Protein AF-A0A938CMM4-F1 (afdb_monomer)

Mean predicted aligned error: 11.05 Å

Foldseek 3Di:
DDDDDPDDPVNVVVVVVVLVVLLVLCCVAQVEDDDPDDDDPVVPPDDPDDDPVDPDDPDDFDRHAQQADPVAGQAAEEWFPQDVVRQVVSVSVQVSCCVVVVGGHHYYYLPVQADPVPLHGDPVCLQGEYAYEEALVRHSHNVNCVVVVNHHAELPPPHDPDWDWHKRTNSRHGRHIYIYIYDNHD

Radius of gyration: 18.28 Å; Cα contacts (8 Å, |Δi|>4): 311; chains: 1; bounding box: 36×42×73 Å

Nearest PDB structures (foldseek):
  4zmh-assembly1_A  TM=7.878E-01  e=2.137E-02  Saccharophagus degradans 2-40
  4p80-assembly1_A  TM=6.502E-01  e=1.383E+00  synthetic construct
  4lwm-assembly1_A  TM=5.690E-01  e=4.389E+00  Alkaliphilus oremlandii OhILAs

Solvent-accessible surface area (backbone atoms only — not comparable to full-atom values): 10667 Å² total; per-residue (Å²): 138,81,78,83,76,78,82,50,77,66,57,56,53,50,53,54,53,49,52,54,52,51,47,52,48,49,48,64,42,24,42,55,85,68,74,91,86,70,82,70,84,71,76,73,71,73,76,76,83,78,58,89,88,56,90,65,77,84,75,85,79,67,74,49,30,64,53,61,52,99,94,40,62,49,25,36,36,32,16,13,74,88,28,70,57,27,45,54,54,45,50,52,52,38,52,50,43,22,73,73,70,74,45,71,48,55,77,44,39,23,68,76,43,23,36,90,89,76,41,38,70,31,79,85,45,44,79,37,22,35,39,39,31,32,17,40,81,40,9,46,61,45,30,48,32,34,80,69,74,72,41,83,40,27,77,64,34,71,32,70,101,36,70,45,77,45,59,43,73,40,84,80,28,86,82,24,27,32,32,38,44,30,27,22,55,126

Sequence (186 aa):
MRDPRPPSRHDQSIAAAHGAALLAAVIVAAGIARPAGAADPLARFESPPPDPRYHALPRPLEYGTPLTSTAGPQAAIVHGEAADWTRAAATEVQQVVREWCGAELPLVSDRVVTSEETWLLSDAYRSTPLIVLGNCRDNRVLHALGTRYLACSNHLWPGGDRYLVRTVFEPFAAHVNFVCLEASTP

Secondary structure (DSSP, 8-state):
-PPPPPPPHHHHHHHHHHHHHHHHHHHHHTT----TT---TTTT-PPPPPPTT-----PPP------EETTEE--EEEE-TT-HHHHHHHHHHHHHHHHHHSSPPPEEEHHHHB-TTT-SBPHHHHTS-EEEEE-TTT-HHHHHHHTTTS----SSSS-SS-EEEEEEESSSSTT-EEEEEEES--

pLDDT: mean 78.45, std 20.58, range [31.97, 98.25]

Structure (mmCIF, N/CA/C/O backbone):
data_AF-A0A938CMM4-F1
#
_entry.id   AF-A0A938CMM4-F1
#
loop_
_atom_site.group_PDB
_atom_site.id
_atom_site.type_symbol
_atom_site.label_atom_id
_atom_site.label_alt_id
_atom_site.label_comp_id
_atom_site.label_asym_id
_atom_site.label_entity_id
_atom_site.label_seq_id
_atom_site.pdbx_PDB_ins_code
_atom_site.Cartn_x
_atom_site.Cartn_y
_atom_site.Cartn_z
_atom_site.occupancy
_atom_site.B_iso_or_equiv
_atom_site.auth_seq_id
_atom_site.auth_comp_id
_atom_site.auth_asym_id
_atom_site.auth_atom_id
_atom_site.pdbx_PDB_model_num
ATOM 1 N N . MET A 1 1 ? -2.088 -10.110 -40.065 1.00 44.91 1 MET A N 1
ATOM 2 C CA . MET A 1 1 ? -2.916 -9.878 -38.867 1.00 44.91 1 MET A CA 1
ATOM 3 C C . MET A 1 1 ? -3.223 -11.250 -38.279 1.00 44.91 1 MET A C 1
ATOM 5 O O . MET A 1 1 ? -4.006 -11.977 -38.872 1.00 44.91 1 MET A O 1
ATOM 9 N N . ARG A 1 2 ? -2.455 -11.702 -37.276 1.00 38.94 2 ARG A N 1
ATOM 10 C CA . ARG A 1 2 ? -2.675 -13.011 -36.633 1.00 38.94 2 ARG A CA 1
ATOM 11 C C . ARG A 1 2 ? -3.634 -12.802 -35.469 1.00 38.94 2 ARG A C 1
ATOM 13 O O . ARG A 1 2 ? -3.374 -11.948 -34.632 1.00 38.94 2 ARG A O 1
ATOM 20 N N . ASP A 1 3 ? -4.714 -13.566 -35.478 1.00 41.78 3 ASP A N 1
ATOM 21 C CA . ASP A 1 3 ? -5.728 -13.610 -34.429 1.00 41.78 3 ASP A CA 1
ATOM 22 C C . ASP A 1 3 ? -5.085 -14.045 -33.094 1.00 41.78 3 ASP A C 1
ATOM 24 O O . ASP A 1 3 ? -4.298 -15.006 -33.104 1.00 41.78 3 ASP A O 1
ATOM 28 N N . PRO A 1 4 ? -5.333 -13.364 -31.959 1.00 52.91 4 PRO A N 1
ATOM 29 C CA . PRO A 1 4 ? -4.813 -13.797 -30.669 1.00 52.91 4 PRO A CA 1
ATOM 30 C C . PRO A 1 4 ? -5.423 -15.151 -30.296 1.00 52.91 4 PRO A C 1
ATOM 32 O O . PRO A 1 4 ? -6.637 -15.333 -30.245 1.00 52.91 4 PRO A O 1
ATOM 35 N N . ARG A 1 5 ? -4.548 -16.132 -30.064 1.00 48.19 5 ARG A N 1
ATOM 36 C CA . ARG A 1 5 ? -4.939 -17.494 -29.701 1.00 48.19 5 ARG A CA 1
ATOM 37 C C . ARG A 1 5 ? -5.620 -17.455 -28.319 1.00 48.19 5 ARG A C 1
ATOM 39 O O . ARG A 1 5 ? -5.043 -16.857 -27.411 1.00 48.19 5 ARG A O 1
ATOM 46 N N . PRO A 1 6 ? -6.803 -18.070 -28.132 1.00 46.44 6 PRO A N 1
ATOM 47 C CA . PRO A 1 6 ? -7.465 -18.079 -26.832 1.00 46.44 6 PRO A CA 1
ATOM 48 C C . PRO A 1 6 ? -6.590 -18.797 -25.788 1.00 46.44 6 PRO A C 1
ATOM 50 O O . PRO A 1 6 ? -5.931 -19.787 -26.133 1.00 46.44 6 PRO A O 1
ATOM 53 N N . PRO A 1 7 ? -6.568 -18.312 -24.533 1.00 46.00 7 PRO A N 1
ATOM 54 C CA . PRO A 1 7 ? -5.720 -18.860 -23.481 1.00 46.00 7 PRO A CA 1
ATOM 55 C C . PRO A 1 7 ? -6.071 -20.323 -23.205 1.00 46.00 7 PRO A C 1
ATOM 57 O O . PRO A 1 7 ? -7.246 -20.711 -23.190 1.00 46.00 7 PRO A O 1
ATOM 60 N N . SER A 1 8 ? -5.043 -21.147 -23.010 1.00 58.41 8 SER A N 1
ATOM 61 C CA . SER A 1 8 ? -5.203 -22.586 -22.823 1.00 58.41 8 SER A CA 1
ATOM 62 C C . SER A 1 8 ? -5.838 -22.902 -21.462 1.00 58.41 8 SER A C 1
ATOM 64 O O . SER A 1 8 ? -5.771 -22.114 -20.519 1.00 58.41 8 SER A O 1
ATOM 66 N N . ARG A 1 9 ? -6.431 -24.096 -21.313 1.00 43.84 9 ARG A N 1
ATOM 67 C CA . ARG A 1 9 ? -6.936 -24.572 -20.007 1.00 43.84 9 ARG A CA 1
ATOM 68 C C . ARG A 1 9 ? -5.846 -24.628 -18.925 1.00 43.84 9 ARG A C 1
ATOM 70 O O . ARG A 1 9 ? -6.175 -24.543 -17.747 1.00 43.84 9 ARG A O 1
ATOM 77 N N . HIS A 1 10 ? -4.575 -24.751 -19.315 1.00 36.84 10 HIS A N 1
ATOM 78 C CA . HIS A 1 10 ? -3.448 -24.684 -18.385 1.00 36.84 10 HIS A CA 1
ATOM 79 C C . HIS A 1 10 ? -3.215 -23.258 -17.867 1.00 36.84 10 HIS A C 1
ATOM 81 O O . HIS A 1 10 ? -3.026 -23.090 -16.665 1.00 36.84 10 HIS A O 1
ATOM 87 N N . ASP A 1 11 ? -3.338 -22.241 -18.726 1.00 36.12 11 ASP A N 1
ATOM 88 C CA . ASP A 1 11 ? -3.197 -20.827 -18.338 1.00 36.12 11 ASP A CA 1
ATOM 89 C C . ASP A 1 11 ? -4.305 -20.402 -17.361 1.00 36.12 11 ASP A C 1
ATOM 91 O O . ASP A 1 11 ? -4.059 -19.701 -16.382 1.00 36.12 11 ASP A O 1
ATOM 95 N N . GLN A 1 12 ? -5.524 -20.912 -17.565 1.00 39.91 12 GLN A N 1
ATOM 96 C CA . GLN A 1 12 ? -6.668 -20.656 -16.680 1.00 39.91 12 GLN A CA 1
ATOM 97 C C . GLN A 1 12 ? -6.514 -21.326 -15.301 1.00 39.91 12 GLN A C 1
ATOM 99 O O . GLN A 1 12 ? -6.950 -20.779 -14.291 1.00 39.91 12 GLN A O 1
ATOM 104 N N . SER A 1 13 ? -5.859 -22.491 -15.241 1.00 34.03 13 SER A N 1
ATOM 105 C CA . SER A 1 13 ? -5.572 -23.202 -13.987 1.00 34.03 13 SER A CA 1
ATOM 106 C C . SER A 1 13 ? -4.476 -22.524 -13.159 1.00 34.03 13 SER A C 1
ATOM 108 O O . SER A 1 13 ? -4.524 -22.598 -11.932 1.00 34.03 13 SER A O 1
ATOM 110 N N . ILE A 1 14 ? -3.495 -21.888 -13.806 1.00 38.69 14 ILE A N 1
ATOM 111 C CA . ILE A 1 14 ? -2.415 -21.150 -13.133 1.00 38.69 14 ILE A CA 1
ATOM 112 C C . ILE A 1 14 ? -2.950 -19.820 -12.592 1.00 38.69 14 ILE A C 1
ATOM 114 O O . ILE A 1 14 ? -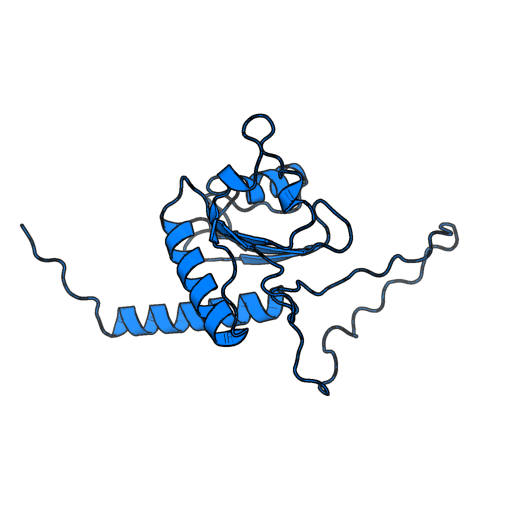2.718 -19.508 -11.426 1.00 38.69 14 ILE A O 1
ATOM 118 N N . ALA A 1 15 ? -3.756 -19.096 -13.376 1.00 37.03 15 ALA A N 1
ATOM 119 C CA . ALA A 1 15 ? -4.405 -17.859 -12.935 1.00 37.03 15 ALA A CA 1
ATOM 120 C C . ALA A 1 15 ? -5.320 -18.073 -11.711 1.00 37.03 15 ALA A C 1
ATOM 122 O O . ALA A 1 15 ? -5.259 -17.314 -10.746 1.00 37.03 15 ALA A O 1
ATOM 123 N N . ALA A 1 16 ? -6.110 -19.154 -11.691 1.00 31.97 16 ALA A N 1
ATOM 124 C CA . ALA A 1 16 ? -6.965 -19.490 -10.547 1.00 31.97 16 ALA A CA 1
ATOM 125 C C . ALA A 1 16 ? -6.164 -19.873 -9.283 1.00 31.97 16 ALA A C 1
ATOM 127 O O . ALA A 1 16 ? -6.545 -19.509 -8.169 1.00 31.97 16 ALA A O 1
ATOM 128 N N . ALA A 1 17 ? -5.035 -20.575 -9.442 1.00 39.31 17 ALA A N 1
ATOM 129 C CA . ALA A 1 17 ? -4.139 -20.913 -8.334 1.00 39.31 17 ALA A CA 1
ATOM 130 C C . ALA A 1 17 ? -3.390 -19.680 -7.794 1.00 39.31 17 ALA A C 1
ATOM 132 O O . ALA A 1 17 ? -3.215 -19.551 -6.581 1.00 39.31 17 ALA A O 1
ATOM 133 N N . HIS A 1 18 ? -2.999 -18.751 -8.673 1.00 51.16 18 HIS A N 1
ATOM 134 C CA . HIS A 1 18 ? -2.384 -17.475 -8.301 1.00 51.16 18 HIS A CA 1
ATOM 135 C C . HIS A 1 18 ? -3.373 -16.574 -7.550 1.00 51.16 18 HIS A C 1
ATOM 137 O O . HIS A 1 18 ? -3.016 -16.045 -6.500 1.00 51.16 18 HIS A O 1
ATOM 143 N N . GLY A 1 19 ? -4.629 -16.484 -8.001 1.00 46.97 19 GLY A N 1
ATOM 144 C CA . GLY A 1 19 ? -5.676 -15.717 -7.317 1.00 46.97 19 GLY A CA 1
ATOM 145 C C . GLY A 1 19 ? -5.985 -16.230 -5.904 1.00 46.97 19 GLY A C 1
ATOM 146 O O . GLY A 1 19 ? -6.085 -15.440 -4.967 1.00 46.97 19 GLY A O 1
ATOM 147 N N . ALA A 1 20 ? -6.056 -17.552 -5.707 1.00 46.75 20 ALA A N 1
ATOM 148 C CA . ALA A 1 20 ? -6.275 -18.148 -4.384 1.00 46.75 20 ALA A CA 1
ATOM 149 C C . ALA A 1 20 ? -5.072 -17.972 -3.433 1.00 46.75 20 ALA A C 1
ATOM 151 O O . ALA A 1 20 ? -5.258 -17.758 -2.233 1.00 46.75 20 ALA A O 1
ATOM 152 N N . ALA A 1 21 ? -3.841 -18.029 -3.954 1.00 53.59 21 ALA A N 1
ATOM 153 C CA . ALA A 1 21 ? -2.629 -17.766 -3.177 1.00 53.59 21 ALA A CA 1
ATOM 154 C C . ALA A 1 21 ? -2.512 -16.285 -2.782 1.00 53.59 21 ALA A C 1
ATOM 156 O O . ALA A 1 21 ? -2.189 -15.979 -1.634 1.00 53.59 21 ALA A O 1
ATOM 157 N N . LEU A 1 22 ? -2.842 -15.375 -3.703 1.00 54.03 22 LEU A N 1
ATOM 158 C CA . LEU A 1 22 ? -2.896 -13.934 -3.460 1.00 54.03 22 LEU A CA 1
ATOM 159 C C . LEU A 1 22 ? -3.955 -13.597 -2.402 1.00 54.03 22 LEU A C 1
ATOM 161 O O . LEU A 1 22 ? -3.678 -12.835 -1.479 1.00 54.03 22 LEU A O 1
ATOM 165 N N . LEU A 1 23 ? -5.124 -14.241 -2.470 1.00 52.22 23 LEU A N 1
ATOM 166 C CA . LEU A 1 23 ? -6.181 -14.121 -1.467 1.00 52.22 23 LEU A CA 1
ATOM 167 C C . LEU A 1 23 ? -5.727 -14.588 -0.083 1.00 52.22 23 LEU A C 1
ATOM 169 O O . LEU A 1 23 ? -5.882 -13.862 0.897 1.00 52.22 23 LEU A O 1
ATOM 173 N N . ALA A 1 24 ? -5.160 -15.792 0.009 1.00 50.78 24 ALA A N 1
ATOM 174 C CA . ALA A 1 24 ? -4.674 -16.332 1.274 1.00 50.78 24 ALA A CA 1
ATOM 175 C C . ALA A 1 24 ? -3.574 -15.440 1.872 1.00 50.78 24 ALA A C 1
ATOM 177 O O . ALA A 1 24 ? -3.577 -15.186 3.075 1.00 50.78 24 ALA A O 1
ATOM 178 N N . ALA A 1 25 ? -2.676 -14.911 1.038 1.00 54.38 25 ALA A N 1
ATOM 179 C CA . ALA A 1 25 ? -1.615 -14.018 1.479 1.00 54.38 25 ALA A CA 1
ATOM 180 C C . ALA A 1 25 ? -2.155 -12.658 1.952 1.00 54.38 25 ALA A C 1
ATOM 182 O O . ALA A 1 25 ? -1.719 -12.170 2.992 1.00 54.38 25 ALA A O 1
ATOM 183 N N . VAL A 1 26 ? -3.141 -12.080 1.256 1.00 55.53 26 VAL A N 1
ATOM 184 C CA . VAL A 1 26 ? -3.812 -10.841 1.682 1.00 55.53 26 VAL A CA 1
ATOM 185 C C . VAL A 1 26 ? -4.598 -11.058 2.976 1.00 55.53 26 VAL A C 1
ATOM 187 O O . VAL A 1 26 ? -4.476 -10.237 3.878 1.00 55.53 26 VAL A O 1
ATOM 190 N N . ILE A 1 27 ? -5.331 -12.167 3.129 1.00 58.06 27 ILE A N 1
ATOM 191 C CA . ILE A 1 27 ? -6.069 -12.491 4.367 1.00 58.06 27 ILE A CA 1
ATOM 192 C C . ILE A 1 27 ? -5.114 -12.643 5.553 1.00 58.06 27 ILE A C 1
ATOM 194 O O . ILE A 1 27 ? -5.361 -12.078 6.620 1.00 58.06 27 ILE A O 1
ATOM 198 N N . VAL A 1 28 ? -4.023 -13.394 5.375 1.00 56.19 28 VAL A N 1
ATOM 199 C CA . VAL A 1 28 ? -3.037 -13.641 6.437 1.00 56.19 28 VAL A CA 1
ATOM 200 C C . VAL A 1 28 ? -2.292 -12.355 6.800 1.00 56.19 28 VAL A C 1
ATOM 202 O O . VAL A 1 28 ? -2.117 -12.074 7.984 1.00 56.19 28 VAL A O 1
ATOM 205 N N . ALA A 1 29 ? -1.895 -11.544 5.816 1.00 55.19 29 ALA A N 1
ATOM 206 C CA . ALA A 1 29 ? -1.150 -10.307 6.053 1.00 55.19 29 ALA A CA 1
ATOM 207 C C . ALA A 1 29 ? -2.023 -9.171 6.606 1.00 55.19 29 ALA A C 1
ATOM 209 O O . ALA A 1 29 ? -1.589 -8.408 7.467 1.00 55.19 29 ALA A O 1
ATOM 210 N N . ALA A 1 30 ? -3.274 -9.057 6.167 1.00 54.78 30 ALA A N 1
ATOM 211 C CA . ALA A 1 30 ? -4.175 -8.028 6.671 1.00 54.78 30 ALA A CA 1
ATOM 212 C C . ALA A 1 30 ? -4.714 -8.336 8.083 1.00 54.78 30 ALA A C 1
ATOM 214 O O . ALA A 1 30 ? -5.422 -7.508 8.651 1.00 54.78 30 ALA A O 1
ATOM 215 N N . GLY A 1 31 ? -4.402 -9.500 8.673 1.00 51.06 31 GLY A N 1
ATOM 216 C CA . GLY A 1 31 ? -4.844 -9.852 10.027 1.00 51.06 31 GLY A CA 1
ATOM 217 C C . GLY A 1 31 ? -6.365 -9.769 10.197 1.00 51.06 31 GLY A C 1
ATOM 218 O O . GLY A 1 31 ? -6.853 -9.458 11.284 1.00 51.06 31 GLY A O 1
ATOM 219 N N . ILE A 1 32 ? -7.119 -9.965 9.108 1.00 47.25 32 ILE A N 1
ATOM 220 C CA . ILE A 1 32 ? -8.553 -9.677 9.077 1.00 47.25 32 ILE A CA 1
ATOM 221 C C . ILE A 1 32 ? -9.263 -10.707 9.940 1.00 47.25 32 ILE A C 1
ATOM 223 O O . ILE A 1 32 ? -9.003 -11.908 9.849 1.00 47.25 32 ILE A O 1
ATOM 227 N N . ALA A 1 33 ? -10.141 -10.199 10.800 1.00 38.53 33 ALA A N 1
ATOM 228 C CA . ALA A 1 33 ? -10.813 -10.933 11.850 1.00 38.53 33 ALA A CA 1
ATOM 229 C C . ALA A 1 33 ? -11.357 -12.293 11.385 1.00 38.53 33 ALA A C 1
ATOM 231 O O . ALA A 1 33 ? -12.343 -12.434 10.667 1.00 38.53 33 ALA A O 1
ATOM 232 N N . ARG A 1 34 ? -10.653 -13.291 11.893 1.00 41.12 34 ARG A N 1
ATOM 233 C CA . ARG A 1 34 ? -11.041 -14.653 12.212 1.00 41.12 34 ARG A CA 1
ATOM 234 C C . ARG A 1 34 ? -12.518 -14.800 12.645 1.00 41.12 34 ARG A C 1
ATOM 236 O O . ARG A 1 34 ? -13.002 -13.958 13.401 1.00 41.12 34 ARG A O 1
ATOM 243 N N . PRO A 1 35 ? -13.218 -15.900 12.294 1.00 36.88 35 PRO A N 1
ATOM 244 C CA . PRO A 1 35 ? -14.496 -16.221 12.926 1.00 36.88 35 PRO A CA 1
ATOM 245 C C . PRO A 1 35 ? -14.314 -16.337 14.446 1.00 36.88 35 PRO A C 1
ATOM 247 O O . PRO A 1 35 ? -13.324 -16.902 14.924 1.00 36.88 35 PRO A O 1
ATOM 250 N N . ALA A 1 36 ? -15.259 -15.779 15.203 1.00 34.72 36 ALA A N 1
ATOM 251 C CA . ALA A 1 36 ? -15.228 -15.777 16.661 1.00 34.72 36 ALA A CA 1
ATOM 252 C C . ALA A 1 36 ? -15.051 -17.209 17.207 1.00 34.72 36 ALA A C 1
ATOM 254 O O . ALA A 1 36 ? -15.862 -18.086 16.921 1.00 34.72 36 ALA A O 1
ATOM 255 N N . GLY A 1 37 ? -13.993 -17.445 17.993 1.00 39.03 37 GLY A N 1
ATOM 256 C CA . GLY A 1 37 ? -13.844 -18.670 18.794 1.00 39.03 37 GLY A CA 1
ATOM 257 C C . GLY A 1 37 ? -12.663 -19.590 18.481 1.00 39.03 37 GLY A C 1
ATOM 258 O O . GLY A 1 37 ? -12.543 -20.625 19.128 1.00 39.03 37 GLY A O 1
ATOM 259 N N . ALA A 1 38 ? -11.766 -19.256 17.553 1.00 40.91 38 ALA A N 1
ATOM 260 C CA . ALA A 1 38 ? -10.570 -20.071 17.345 1.00 40.91 38 ALA A CA 1
ATOM 261 C C . ALA A 1 38 ? -9.330 -19.442 18.045 1.00 40.91 38 ALA A C 1
ATOM 263 O O . ALA A 1 38 ? -9.174 -18.223 18.077 1.00 40.91 38 ALA A O 1
ATOM 264 N N . ALA A 1 39 ? -8.453 -20.275 18.626 1.00 42.03 39 ALA A N 1
ATOM 265 C CA . ALA A 1 39 ? -7.301 -19.863 19.447 1.00 42.03 39 ALA A CA 1
ATOM 266 C C . ALA A 1 39 ? -6.157 -19.206 18.651 1.00 42.03 39 ALA A C 1
ATOM 268 O O . ALA A 1 39 ? -5.720 -19.751 17.635 1.00 42.03 39 ALA A O 1
ATOM 269 N N . ASP A 1 40 ? -5.677 -18.042 19.095 1.00 45.16 40 ASP A N 1
ATOM 270 C CA . ASP A 1 40 ? -4.644 -17.221 18.444 1.00 45.16 40 ASP A CA 1
ATOM 271 C C . ASP A 1 40 ? -3.295 -17.960 18.263 1.00 45.16 40 ASP A C 1
ATOM 273 O O . ASP A 1 40 ? -2.619 -18.240 19.253 1.00 45.16 40 ASP A O 1
ATOM 277 N N . PRO A 1 41 ? -2.874 -18.296 17.023 1.00 43.56 41 PRO A N 1
ATOM 278 C CA . PRO A 1 41 ? -1.556 -18.879 16.781 1.00 43.56 41 PRO A CA 1
ATOM 279 C C . PRO A 1 41 ? -0.405 -17.864 16.937 1.00 43.56 41 PRO A C 1
ATOM 281 O O . PRO A 1 41 ? 0.744 -18.294 17.039 1.00 43.56 41 PRO A O 1
ATOM 284 N N . LEU A 1 42 ? -0.688 -16.552 16.987 1.00 43.31 42 LEU A N 1
ATOM 285 C CA . LEU A 1 42 ? 0.287 -15.474 17.211 1.00 43.31 42 LEU A CA 1
ATOM 286 C C . LEU A 1 42 ? 0.421 -15.060 18.683 1.00 43.31 42 LEU A C 1
ATOM 288 O O . LEU A 1 42 ? 1.377 -14.364 19.022 1.00 43.31 42 LEU A O 1
ATOM 292 N N . ALA A 1 43 ? -0.413 -15.590 19.584 1.00 45.34 43 ALA A N 1
ATOM 293 C CA . ALA A 1 43 ? -0.292 -15.396 21.035 1.00 45.34 43 ALA A CA 1
ATOM 294 C C . ALA A 1 43 ? 1.012 -15.960 21.645 1.00 45.34 43 ALA A C 1
ATOM 296 O O . ALA A 1 43 ? 1.189 -15.948 22.859 1.00 45.34 43 ALA A O 1
ATOM 297 N N . ARG A 1 44 ? 1.928 -16.484 20.819 1.00 45.84 44 ARG A N 1
ATOM 298 C CA . ARG A 1 44 ? 3.228 -17.027 21.232 1.00 45.84 44 ARG A CA 1
ATOM 299 C C . ARG A 1 44 ? 4.385 -16.033 21.166 1.00 45.84 44 ARG A C 1
ATOM 301 O O . ARG A 1 44 ? 5.480 -16.391 21.590 1.00 45.84 44 ARG A O 1
ATOM 308 N N . PHE A 1 45 ? 4.181 -14.817 20.667 1.00 44.50 45 PHE A N 1
ATOM 309 C CA . PHE A 1 45 ? 5.188 -13.766 20.810 1.00 44.50 45 PHE A CA 1
ATOM 310 C C . PHE A 1 45 ? 4.955 -13.026 22.128 1.00 44.50 45 PHE A C 1
ATOM 312 O O . PHE A 1 45 ? 4.336 -11.967 22.163 1.00 44.50 45 PHE A O 1
ATOM 319 N N . GLU A 1 46 ? 5.432 -13.608 23.231 1.00 48.41 46 GLU A N 1
ATOM 320 C CA . GLU A 1 46 ? 5.613 -12.840 24.463 1.00 48.41 46 GLU A CA 1
ATOM 321 C C . GLU A 1 46 ? 6.635 -11.734 24.187 1.00 48.41 46 GLU A C 1
ATOM 323 O O . GLU A 1 46 ? 7.770 -11.998 23.780 1.00 48.41 46 GLU A O 1
ATOM 328 N N . SER A 1 47 ? 6.226 -10.480 24.377 1.00 57.03 47 SER A N 1
ATOM 329 C CA . SER A 1 47 ? 7.154 -9.354 24.355 1.00 57.03 47 SER A CA 1
ATOM 330 C C . SER A 1 47 ? 8.272 -9.600 25.376 1.00 57.03 47 SER A C 1
ATOM 332 O O . SER A 1 47 ? 7.975 -10.022 26.498 1.00 57.03 47 SER A O 1
ATOM 334 N N . PRO A 1 48 ? 9.548 -9.331 25.038 1.00 62.88 48 PRO A N 1
ATOM 335 C CA . PRO A 1 48 ? 10.630 -9.430 26.009 1.00 62.88 48 PRO A CA 1
ATOM 336 C C . PRO A 1 48 ? 10.335 -8.540 27.229 1.00 62.88 48 PRO A C 1
ATOM 338 O O . PRO A 1 48 ? 9.679 -7.501 27.086 1.00 62.88 48 PRO A O 1
ATOM 341 N N . PRO A 1 49 ? 10.804 -8.926 28.430 1.00 63.25 49 PRO A N 1
ATOM 342 C CA . PRO A 1 49 ? 10.554 -8.155 29.638 1.00 63.25 49 PRO A CA 1
ATOM 343 C C . PRO A 1 49 ? 11.100 -6.725 29.480 1.00 63.25 49 PRO A C 1
ATOM 345 O O . PRO A 1 49 ? 12.189 -6.547 28.925 1.00 63.25 49 PRO A O 1
ATOM 348 N N . PRO A 1 50 ? 10.361 -5.701 29.940 1.00 62.22 50 PRO A N 1
ATOM 349 C CA . PRO A 1 50 ? 10.762 -4.308 29.771 1.00 62.22 50 PRO A CA 1
ATOM 350 C C . PRO A 1 50 ? 12.088 -4.016 30.489 1.00 62.22 50 PRO A C 1
ATOM 352 O O . PRO A 1 50 ? 12.321 -4.500 31.598 1.00 62.22 50 PRO A O 1
ATOM 355 N N . ASP A 1 51 ? 12.954 -3.199 29.874 1.00 71.50 51 ASP A N 1
ATOM 356 C CA . ASP A 1 51 ? 14.163 -2.693 30.537 1.00 71.50 51 ASP A CA 1
ATOM 357 C C . ASP A 1 51 ? 13.735 -1.799 31.717 1.00 71.50 51 ASP A C 1
ATOM 359 O O . ASP A 1 51 ? 13.029 -0.809 31.504 1.00 71.50 51 ASP A O 1
ATOM 363 N N . PRO A 1 52 ? 14.157 -2.101 32.958 1.00 73.88 52 PRO A N 1
ATOM 364 C CA . PRO A 1 52 ? 13.722 -1.377 34.152 1.00 73.88 52 PRO A CA 1
ATOM 365 C C . PRO A 1 52 ? 14.141 0.101 34.171 1.00 73.88 52 PRO A C 1
ATOM 367 O O . PRO A 1 52 ? 13.629 0.864 34.987 1.00 73.88 52 PRO A O 1
ATOM 370 N N . ARG A 1 53 ? 15.056 0.526 33.289 1.00 77.19 53 ARG A N 1
ATOM 371 C CA . ARG A 1 53 ? 15.469 1.931 33.128 1.00 77.19 53 ARG A CA 1
ATOM 372 C C . ARG A 1 53 ? 14.524 2.736 32.235 1.00 77.19 53 ARG A C 1
ATOM 374 O O . ARG A 1 53 ? 14.615 3.962 32.217 1.00 77.19 53 ARG A O 1
ATOM 381 N N . TYR A 1 54 ? 13.632 2.076 31.500 1.00 65.06 54 TYR A N 1
ATOM 382 C CA . TYR A 1 54 ? 12.673 2.716 30.608 1.00 65.06 54 TYR A CA 1
ATOM 383 C C . TYR A 1 54 ? 11.263 2.617 31.194 1.00 65.06 54 TYR A C 1
ATOM 385 O O . TYR A 1 54 ? 10.560 1.627 31.026 1.00 65.06 54 TYR A O 1
ATOM 393 N N . HIS A 1 55 ? 10.812 3.696 31.837 1.00 65.56 55 HIS A N 1
ATOM 394 C CA . HIS A 1 55 ? 9.432 3.855 32.317 1.00 65.56 55 HIS A CA 1
ATOM 395 C C . HIS A 1 55 ? 8.456 4.271 31.202 1.00 65.56 55 HIS A C 1
ATOM 397 O O . HIS A 1 55 ? 7.533 5.051 31.432 1.00 65.56 55 HIS A O 1
ATOM 403 N N . ALA A 1 56 ? 8.658 3.787 29.976 1.00 66.56 56 ALA A N 1
ATOM 404 C CA . ALA A 1 56 ? 7.638 3.896 28.945 1.00 66.56 56 ALA A CA 1
ATOM 405 C C . ALA A 1 56 ? 6.686 2.710 29.119 1.00 66.56 56 ALA A C 1
ATOM 407 O O . ALA A 1 56 ? 7.119 1.559 29.076 1.00 66.56 56 ALA A O 1
ATOM 408 N N . LEU A 1 57 ? 5.395 2.978 29.331 1.00 60.28 57 LEU A N 1
ATOM 409 C CA . LEU A 1 57 ? 4.397 1.916 29.252 1.00 60.28 57 LEU A CA 1
ATOM 410 C C . LEU A 1 57 ? 4.494 1.291 27.851 1.00 60.28 57 LEU A C 1
ATOM 412 O O . LEU A 1 57 ? 4.529 2.050 26.875 1.00 60.28 57 LEU A O 1
ATOM 416 N N . PRO A 1 58 ? 4.569 -0.047 27.721 1.00 69.06 58 PRO A N 1
ATOM 417 C CA . PRO A 1 58 ? 4.559 -0.679 26.412 1.00 69.06 58 PRO A CA 1
ATOM 418 C C . PRO A 1 58 ? 3.293 -0.230 25.685 1.00 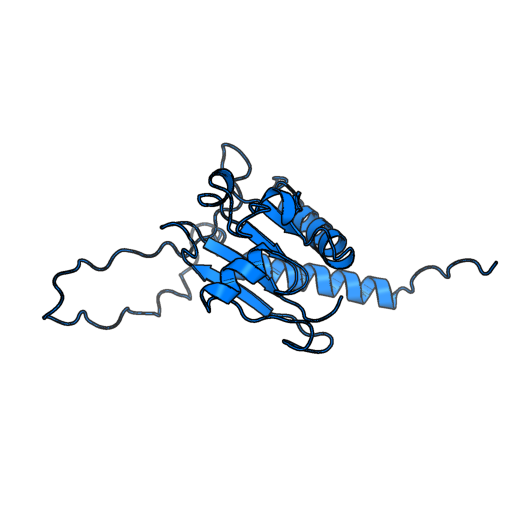69.06 58 PRO A C 1
ATOM 420 O O . PRO A 1 58 ? 2.178 -0.499 26.135 1.00 69.06 58 PRO A O 1
ATOM 423 N N . ARG A 1 59 ? 3.462 0.516 24.589 1.00 77.50 59 ARG A N 1
ATOM 424 C CA . ARG A 1 59 ? 2.326 0.928 23.772 1.00 77.50 59 ARG A CA 1
ATOM 425 C C . ARG A 1 59 ? 1.829 -0.315 23.029 1.00 77.50 59 ARG A C 1
ATOM 427 O O . ARG A 1 59 ? 2.634 -0.931 22.327 1.00 77.50 59 ARG A O 1
ATOM 434 N N . PRO A 1 60 ? 0.553 -0.702 23.176 1.00 79.50 60 PRO A N 1
ATOM 435 C CA . PRO A 1 60 ? 0.015 -1.833 22.436 1.00 79.50 60 PRO A CA 1
ATOM 436 C C . PRO A 1 60 ? 0.088 -1.537 20.936 1.00 79.50 60 PRO A C 1
ATOM 438 O O . PRO A 1 60 ? -0.300 -0.453 20.497 1.00 79.50 60 PRO A O 1
ATOM 441 N N . LEU A 1 61 ? 0.610 -2.495 20.168 1.00 81.19 61 LEU A N 1
ATOM 442 C CA . LEU A 1 61 ? 0.609 -2.434 18.712 1.00 81.19 61 LEU A CA 1
ATOM 443 C C . LEU A 1 61 ? -0.681 -3.069 18.193 1.00 81.19 61 LEU A C 1
ATOM 445 O O . LEU A 1 61 ? -1.049 -4.169 18.613 1.00 81.19 61 LEU A O 1
ATOM 449 N N . GLU A 1 62 ? -1.357 -2.389 17.276 1.00 84.69 62 GLU A N 1
ATOM 450 C CA . GLU A 1 62 ? -2.486 -2.974 16.562 1.00 84.69 62 GLU A CA 1
ATOM 451 C C . GLU A 1 62 ? -1.960 -3.798 15.395 1.00 84.69 62 GLU A C 1
ATOM 453 O O . GLU A 1 62 ? -1.364 -3.260 14.470 1.00 84.69 62 GLU A O 1
ATOM 458 N N . TYR A 1 63 ? -2.160 -5.116 15.447 1.00 85.00 63 TYR A N 1
ATOM 459 C CA . TYR A 1 63 ? -1.672 -6.032 14.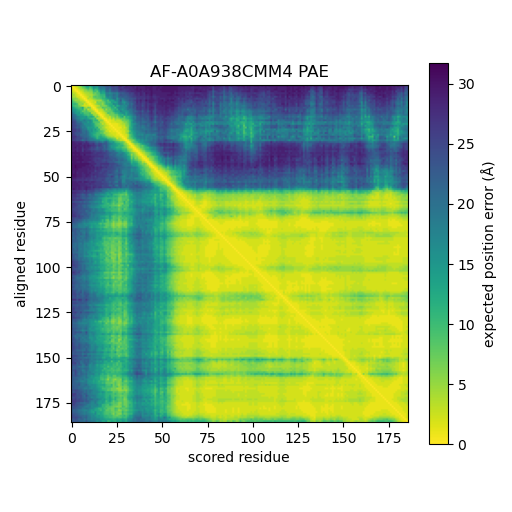411 1.00 85.00 63 TYR A CA 1
ATOM 460 C C . TYR A 1 63 ? -2.653 -6.220 13.244 1.00 85.00 63 TYR A C 1
ATOM 462 O O . TYR A 1 63 ? -2.297 -6.804 12.223 1.00 85.00 63 TYR A O 1
ATOM 470 N N . GLY A 1 64 ? -3.896 -5.759 13.396 1.00 85.75 64 GLY A N 1
ATOM 471 C CA . GLY A 1 64 ? -4.924 -5.873 12.366 1.00 85.75 64 GLY A CA 1
ATOM 472 C C . GLY A 1 64 ? -4.812 -4.770 11.318 1.00 85.75 64 GLY A C 1
ATOM 473 O O . GLY A 1 64 ? -4.471 -3.633 11.632 1.00 85.75 64 GLY A O 1
ATOM 474 N N . THR A 1 65 ? -5.154 -5.090 10.076 1.00 88.44 65 THR A N 1
ATOM 475 C CA . THR A 1 65 ? -5.343 -4.116 8.998 1.00 88.44 65 THR A CA 1
ATOM 476 C C . THR A 1 65 ? -6.825 -4.125 8.623 1.00 88.44 65 THR A C 1
ATOM 478 O O . THR A 1 65 ? -7.258 -4.983 7.848 1.00 88.44 65 THR A O 1
ATOM 481 N N . PRO A 1 66 ? -7.650 -3.226 9.190 1.00 88.81 66 PRO A N 1
ATOM 482 C CA . PRO A 1 66 ?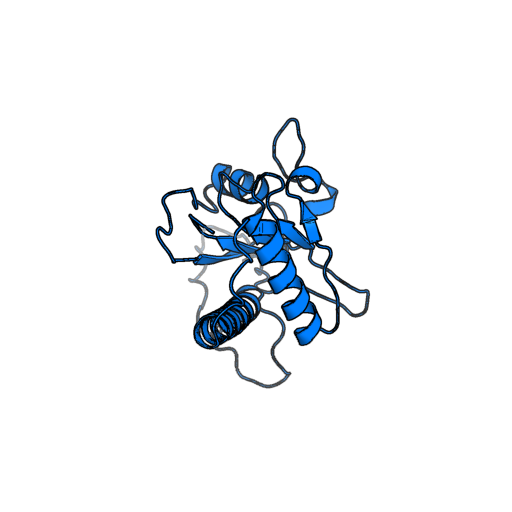 -9.083 -3.241 8.930 1.00 88.81 66 PRO A CA 1
ATOM 483 C C . PRO A 1 66 ? -9.351 -2.877 7.467 1.00 88.81 66 PRO A C 1
ATOM 485 O O . PRO A 1 66 ? -9.065 -1.764 7.034 1.00 88.81 66 PRO A O 1
ATOM 488 N N . LEU A 1 67 ? -9.912 -3.815 6.700 1.00 87.12 67 LEU A N 1
ATOM 489 C CA . LEU A 1 67 ? -10.290 -3.553 5.308 1.00 87.12 67 LEU A CA 1
ATOM 490 C C . LEU A 1 67 ? -11.666 -2.894 5.207 1.00 87.12 67 LEU A C 1
ATOM 492 O O . LEU A 1 67 ? -11.867 -1.988 4.400 1.00 87.12 67 LEU A O 1
ATOM 496 N N . THR A 1 68 ? -12.616 -3.329 6.033 1.00 87.94 68 THR A N 1
ATOM 497 C CA . THR A 1 68 ? -14.026 -2.923 5.966 1.00 87.94 68 THR A CA 1
ATOM 498 C C . THR A 1 68 ? -14.621 -2.801 7.366 1.00 87.94 68 THR A C 1
ATOM 500 O O . THR A 1 68 ? -14.229 -3.529 8.277 1.00 87.94 68 THR A O 1
ATOM 503 N N . SER A 1 69 ? -15.608 -1.924 7.531 1.00 85.31 69 SER A N 1
ATOM 504 C CA . SER A 1 69 ? -16.444 -1.808 8.730 1.00 85.31 69 SER A CA 1
ATOM 505 C C . SER A 1 69 ? -17.927 -1.770 8.344 1.00 85.31 69 SER A C 1
ATOM 507 O O . SER A 1 69 ? -18.272 -1.745 7.162 1.00 85.31 69 SER A O 1
ATOM 509 N N . THR A 1 70 ? -18.826 -1.709 9.330 1.00 79.00 70 THR A N 1
ATOM 510 C CA . THR A 1 70 ? -20.258 -1.464 9.079 1.00 79.00 70 THR A CA 1
ATOM 511 C C . THR A 1 70 ? -20.529 -0.104 8.428 1.00 79.00 70 THR A C 1
ATOM 513 O O . THR A 1 70 ? -21.578 0.072 7.817 1.00 79.00 70 THR A O 1
ATOM 516 N N . ALA A 1 71 ? -19.592 0.845 8.529 1.00 85.62 71 ALA A N 1
ATOM 517 C CA . ALA A 1 71 ? -19.672 2.157 7.891 1.00 85.62 71 ALA A CA 1
ATOM 518 C C . ALA A 1 71 ? -19.124 2.172 6.449 1.00 85.62 71 ALA A C 1
ATOM 520 O O . ALA A 1 71 ? -19.213 3.201 5.784 1.00 85.62 71 ALA A O 1
ATOM 521 N N . GLY A 1 72 ? -18.569 1.056 5.959 1.00 85.75 72 GLY A N 1
ATOM 522 C CA . GLY A 1 72 ? -18.033 0.926 4.602 1.00 85.75 72 GLY A CA 1
ATOM 523 C C . GLY A 1 72 ? -16.537 0.585 4.555 1.00 85.75 72 GLY A C 1
ATOM 524 O O . GLY A 1 72 ? -15.971 0.125 5.555 1.00 85.75 72 GLY A O 1
ATOM 525 N N . PRO A 1 73 ? -15.879 0.764 3.392 1.00 89.44 73 PRO A N 1
ATOM 526 C CA . PRO A 1 73 ? -14.459 0.459 3.236 1.00 89.44 73 PRO A CA 1
ATOM 527 C C . PRO A 1 73 ? -13.610 1.320 4.180 1.00 89.44 73 PRO A C 1
ATOM 529 O O . PRO A 1 73 ? -13.902 2.491 4.410 1.00 89.44 73 PRO A O 1
ATOM 532 N N . GLN A 1 74 ? -12.577 0.714 4.756 1.00 93.25 74 GLN A N 1
ATOM 533 C CA . GLN A 1 74 ? -11.610 1.367 5.646 1.00 93.25 74 GLN A CA 1
ATOM 534 C C . GLN A 1 74 ? -10.213 1.425 5.025 1.00 93.25 74 GLN A C 1
ATOM 536 O O . GLN A 1 74 ? -9.410 2.255 5.430 1.00 93.25 74 GLN A O 1
ATOM 541 N N . ALA A 1 75 ? -9.935 0.576 4.034 1.00 95.38 75 ALA A N 1
ATOM 542 C CA . ALA A 1 75 ? -8.663 0.531 3.329 1.00 95.38 75 ALA A CA 1
ATOM 543 C C . ALA A 1 75 ? -8.805 0.940 1.858 1.00 95.38 75 ALA A C 1
ATOM 545 O O . ALA A 1 75 ? -9.901 0.902 1.298 1.00 95.38 75 ALA A O 1
ATOM 546 N N . ALA A 1 76 ? -7.681 1.264 1.220 1.00 97.06 76 ALA A N 1
ATOM 547 C CA . ALA A 1 76 ? -7.592 1.468 -0.226 1.00 97.06 76 ALA A CA 1
ATOM 548 C C . ALA A 1 76 ? -6.535 0.548 -0.853 1.00 97.06 76 ALA A C 1
ATOM 550 O O . ALA A 1 76 ? -5.523 0.225 -0.230 1.00 97.06 76 ALA A O 1
ATOM 551 N N . ILE A 1 77 ? -6.763 0.143 -2.102 1.00 97.88 77 ILE A N 1
ATOM 552 C CA . ILE A 1 77 ? -5.815 -0.629 -2.908 1.00 97.88 77 ILE A CA 1
ATOM 553 C C . ILE A 1 77 ? -5.062 0.345 -3.813 1.00 97.88 77 ILE A C 1
ATOM 555 O O . ILE A 1 77 ? -5.675 1.062 -4.602 1.00 97.88 77 ILE A O 1
ATOM 559 N N . VAL A 1 78 ? -3.737 0.365 -3.705 1.00 98.25 78 VAL A N 1
ATOM 560 C CA . VAL A 1 78 ? -2.859 1.304 -4.402 1.00 98.25 78 VAL A CA 1
ATOM 561 C C . VAL A 1 78 ? -2.046 0.586 -5.470 1.00 98.25 78 VAL A C 1
ATOM 563 O O . VAL A 1 78 ? -1.220 -0.275 -5.156 1.00 98.25 78 VAL A O 1
ATOM 566 N N . HIS A 1 79 ? -2.228 0.996 -6.723 1.00 97.12 79 HIS A N 1
ATOM 567 C CA . HIS A 1 79 ? -1.410 0.549 -7.851 1.00 97.12 79 HIS A CA 1
ATOM 568 C C . HIS A 1 79 ? -0.431 1.639 -8.303 1.00 97.12 79 HIS A C 1
ATOM 570 O O . HIS A 1 79 ? -0.636 2.825 -8.046 1.00 97.12 79 HIS A O 1
ATOM 576 N N . GLY A 1 80 ? 0.625 1.243 -9.009 1.00 96.38 80 GLY A N 1
ATOM 577 C CA . GLY A 1 80 ? 1.505 2.178 -9.698 1.00 96.38 80 GLY A CA 1
ATOM 578 C C . GLY A 1 80 ? 0.831 2.731 -10.951 1.00 96.38 80 GLY A C 1
ATOM 579 O O . GLY A 1 80 ? 0.403 1.962 -11.810 1.00 96.38 80 GLY A O 1
ATOM 580 N N . GLU A 1 81 ? 0.733 4.053 -11.089 1.00 96.25 81 GLU A N 1
ATOM 581 C CA . GLU A 1 81 ? 0.194 4.695 -12.301 1.00 96.25 81 GLU A CA 1
ATOM 582 C C . GLU A 1 81 ? 1.045 4.364 -13.537 1.00 96.25 81 GLU A C 1
ATOM 584 O O . GLU A 1 81 ? 0.524 4.158 -14.624 1.00 96.25 81 GLU A O 1
ATOM 589 N N . ALA A 1 82 ? 2.369 4.288 -13.369 1.00 91.38 82 ALA A N 1
ATOM 590 C CA . ALA A 1 82 ? 3.313 4.086 -14.468 1.00 91.38 82 ALA A CA 1
ATOM 591 C C . ALA A 1 82 ? 3.542 2.606 -14.837 1.00 91.38 82 ALA A C 1
ATOM 593 O O . ALA A 1 82 ? 4.381 2.316 -15.690 1.00 91.38 82 ALA A O 1
ATOM 594 N N . ALA A 1 83 ? 2.851 1.674 -14.174 1.00 91.69 83 ALA A N 1
ATOM 595 C CA . ALA A 1 83 ? 3.084 0.240 -14.296 1.00 91.69 83 ALA A CA 1
ATOM 596 C C . ALA A 1 83 ? 1.760 -0.519 -14.466 1.00 91.69 83 ALA A C 1
ATOM 598 O O . ALA A 1 83 ? 1.152 -0.953 -13.484 1.00 91.69 83 ALA A O 1
ATOM 599 N N . ASP A 1 84 ? 1.342 -0.721 -15.719 1.00 89.94 84 ASP A N 1
ATOM 600 C CA . ASP A 1 84 ? 0.045 -1.321 -16.086 1.00 89.94 84 ASP A CA 1
ATOM 601 C C . ASP A 1 84 ? -0.239 -2.658 -15.386 1.00 89.94 84 ASP A C 1
ATOM 603 O O . ASP A 1 84 ? -1.369 -2.928 -14.972 1.00 89.94 84 ASP A O 1
ATOM 607 N N . TRP A 1 85 ? 0.799 -3.478 -15.199 1.00 89.25 85 TRP A N 1
ATOM 608 C CA . TRP A 1 85 ? 0.687 -4.778 -14.538 1.00 89.25 85 TRP A CA 1
ATOM 609 C C . TRP A 1 85 ? 0.164 -4.660 -13.099 1.00 89.25 85 TRP A C 1
ATOM 611 O O . TRP A 1 85 ? -0.651 -5.474 -12.664 1.00 89.25 85 TRP A O 1
ATOM 621 N N . THR A 1 86 ? 0.548 -3.601 -12.378 1.00 93.19 86 THR A N 1
ATOM 622 C CA . THR A 1 86 ? 0.098 -3.387 -10.996 1.00 93.19 86 THR A CA 1
ATOM 623 C C . THR A 1 86 ? -1.388 -3.051 -10.925 1.00 93.19 86 THR A C 1
ATOM 625 O O . THR A 1 86 ? -2.040 -3.404 -9.945 1.00 93.19 86 THR A O 1
ATOM 628 N N . ARG A 1 87 ? -1.959 -2.416 -11.960 1.00 94.69 87 ARG A N 1
ATOM 629 C CA . ARG A 1 87 ? -3.394 -2.100 -12.022 1.00 94.69 87 ARG A CA 1
ATOM 630 C C . ARG A 1 87 ? -4.236 -3.345 -12.281 1.00 94.69 87 ARG A C 1
ATOM 632 O O . ARG A 1 87 ? -5.299 -3.494 -11.676 1.00 94.69 87 ARG A O 1
ATOM 639 N N . ALA A 1 88 ? -3.761 -4.237 -13.149 1.00 90.06 88 ALA A N 1
ATOM 640 C CA . ALA A 1 88 ? -4.404 -5.529 -13.374 1.00 90.06 88 ALA A CA 1
ATOM 641 C C . ALA A 1 88 ? -4.409 -6.357 -12.079 1.00 90.06 88 ALA A C 1
ATOM 643 O O . ALA A 1 88 ? -5.478 -6.735 -11.604 1.00 90.06 88 ALA A O 1
ATOM 644 N N . ALA A 1 89 ? -3.248 -6.499 -11.432 1.00 90.56 89 ALA A N 1
ATOM 645 C CA . ALA A 1 89 ? -3.136 -7.188 -10.148 1.00 90.56 89 ALA A CA 1
ATOM 646 C C . ALA A 1 89 ? -4.000 -6.537 -9.048 1.00 90.56 89 ALA A C 1
ATOM 648 O O . ALA A 1 89 ? -4.669 -7.232 -8.289 1.00 90.56 89 ALA A O 1
ATOM 649 N N . ALA A 1 90 ? -4.057 -5.202 -8.980 1.00 94.31 90 ALA A N 1
ATOM 650 C CA . ALA A 1 90 ? -4.897 -4.489 -8.013 1.00 94.31 90 ALA A CA 1
ATOM 651 C C . ALA A 1 90 ? -6.391 -4.756 -8.232 1.00 94.31 90 ALA A C 1
ATOM 653 O O . ALA A 1 90 ? -7.147 -4.849 -7.267 1.00 94.31 90 ALA A O 1
ATOM 654 N N . THR A 1 91 ? -6.809 -4.905 -9.491 1.00 94.44 91 THR A N 1
ATOM 655 C CA . THR A 1 91 ? -8.192 -5.242 -9.854 1.00 94.44 91 THR A CA 1
ATOM 656 C C . THR A 1 91 ? -8.546 -6.653 -9.393 1.00 94.44 91 THR A C 1
ATOM 658 O O . THR A 1 91 ? -9.609 -6.863 -8.813 1.00 94.44 91 THR A O 1
ATOM 661 N N . GLU A 1 92 ? -7.633 -7.607 -9.581 1.00 91.06 92 GLU A N 1
ATOM 662 C CA . GLU A 1 92 ? -7.799 -8.973 -9.077 1.00 91.06 92 GLU A CA 1
ATOM 663 C C . GLU A 1 92 ? -7.894 -8.987 -7.547 1.00 91.06 92 GLU A C 1
ATOM 665 O O . GLU A 1 92 ? -8.834 -9.555 -6.994 1.00 91.06 92 GLU A O 1
ATOM 670 N N . VAL A 1 93 ? -7.000 -8.279 -6.849 1.00 90.44 93 VAL A N 1
ATOM 671 C CA . VAL A 1 93 ? -7.074 -8.130 -5.385 1.00 90.44 93 VAL A CA 1
ATOM 672 C C . VAL A 1 93 ? -8.406 -7.515 -4.956 1.00 90.44 93 VAL A C 1
ATOM 674 O O . VAL A 1 93 ? -9.026 -8.009 -4.018 1.00 90.44 93 VAL A O 1
ATOM 677 N N . GLN A 1 94 ? -8.882 -6.470 -5.635 1.00 94.25 94 GLN A N 1
ATOM 678 C CA . GLN A 1 94 ? -10.154 -5.820 -5.316 1.00 94.25 94 GLN A CA 1
ATOM 679 C C . GLN A 1 94 ? -11.336 -6.776 -5.470 1.00 94.25 94 GLN A C 1
ATOM 681 O O . GLN A 1 94 ? -12.190 -6.836 -4.583 1.00 94.25 94 GLN A O 1
ATOM 686 N N . GLN A 1 95 ? -11.384 -7.532 -6.570 1.00 91.19 95 GLN A N 1
ATOM 687 C CA . GLN A 1 95 ? -12.431 -8.522 -6.803 1.00 91.19 95 GLN A CA 1
ATOM 688 C C . GLN A 1 95 ? -12.463 -9.542 -5.668 1.00 91.19 95 GLN A C 1
ATOM 690 O O . GLN A 1 95 ? -13.517 -9.813 -5.099 1.00 91.19 95 GLN A O 1
ATOM 695 N N . VAL A 1 96 ? -11.296 -10.062 -5.319 1.00 87.12 96 VAL A N 1
ATOM 696 C CA . VAL A 1 96 ? -11.148 -11.080 -4.294 1.00 87.12 96 VAL A CA 1
ATOM 697 C C . VAL A 1 96 ? -11.520 -10.526 -2.906 1.00 87.12 96 VAL A C 1
ATOM 699 O O . VAL A 1 96 ? -12.247 -11.177 -2.154 1.00 87.12 96 VAL A O 1
ATOM 702 N N . VAL A 1 97 ? -11.091 -9.306 -2.562 1.00 86.12 97 VAL A N 1
ATOM 703 C CA . VAL A 1 97 ? -11.502 -8.641 -1.312 1.00 86.12 97 VAL A CA 1
ATOM 704 C C . VAL A 1 97 ? -13.012 -8.421 -1.288 1.00 86.12 97 VAL A C 1
ATOM 706 O O . VAL A 1 97 ? -13.639 -8.650 -0.259 1.00 86.12 97 VAL A O 1
ATOM 709 N N . ARG A 1 98 ? -13.623 -8.041 -2.411 1.00 88.00 98 ARG A N 1
ATOM 710 C CA . ARG A 1 98 ? -15.077 -7.882 -2.504 1.00 88.00 98 ARG A CA 1
ATOM 711 C C . ARG A 1 98 ? -15.811 -9.201 -2.294 1.00 88.00 98 ARG A C 1
ATOM 713 O O . ARG A 1 98 ? -16.805 -9.221 -1.577 1.00 88.00 98 ARG A O 1
ATOM 720 N N . GLU A 1 99 ? -15.332 -10.285 -2.893 1.00 86.12 99 GLU A N 1
ATOM 721 C CA . GLU A 1 99 ? -15.907 -11.624 -2.722 1.00 86.12 99 GLU A CA 1
ATOM 722 C C . GLU A 1 99 ? -15.809 -12.106 -1.269 1.00 86.12 99 GLU A C 1
ATOM 724 O O . GLU A 1 99 ? -16.745 -12.723 -0.762 1.00 86.12 99 GLU A O 1
ATOM 729 N N . TRP A 1 100 ? -14.709 -11.793 -0.581 1.00 82.31 100 TRP A N 1
ATOM 730 C CA . TRP A 1 100 ? -14.457 -12.281 0.774 1.00 82.31 100 TRP A CA 1
ATOM 731 C C . TRP A 1 100 ? -15.036 -11.384 1.880 1.00 82.31 100 TRP A C 1
ATOM 733 O O . TRP A 1 100 ? -15.629 -11.882 2.836 1.00 82.31 100 TRP A O 1
ATOM 743 N N . CYS A 1 101 ? -14.897 -10.062 1.757 1.00 82.31 101 CYS A N 1
ATOM 744 C CA . CYS A 1 101 ? -15.380 -9.079 2.733 1.00 82.31 101 CYS A CA 1
ATOM 745 C C . CYS A 1 101 ? -16.799 -8.569 2.441 1.00 82.31 101 CYS A C 1
ATOM 747 O O . CYS A 1 101 ? -17.383 -7.892 3.285 1.00 82.31 101 CYS A O 1
ATOM 749 N N . GLY A 1 102 ? -17.349 -8.826 1.250 1.00 84.69 102 GLY A N 1
ATOM 750 C CA . GLY A 1 102 ? -18.648 -8.290 0.829 1.00 84.69 102 GLY A CA 1
ATOM 751 C C . GLY A 1 102 ? -18.650 -6.781 0.550 1.00 84.69 102 GLY A C 1
ATOM 752 O O . GLY A 1 102 ? -19.717 -6.194 0.391 1.00 84.69 102 GLY A O 1
ATOM 753 N N . ALA A 1 103 ? -17.478 -6.143 0.496 1.00 86.19 103 ALA A N 1
ATOM 754 C CA . ALA A 1 103 ? -17.333 -4.713 0.251 1.00 86.19 103 ALA A CA 1
ATOM 755 C C . ALA A 1 103 ? -16.207 -4.429 -0.745 1.00 86.19 103 ALA A C 1
ATOM 757 O O . ALA A 1 103 ? -15.157 -5.068 -0.737 1.00 86.19 103 ALA A O 1
ATOM 758 N N . GLU A 1 104 ? -16.445 -3.448 -1.610 1.00 93.12 104 GLU A N 1
ATOM 759 C CA . GLU A 1 104 ? -15.496 -3.026 -2.632 1.00 93.12 104 GLU A CA 1
ATOM 760 C C . GLU A 1 104 ? -14.582 -1.931 -2.072 1.00 93.12 104 GLU A C 1
ATOM 762 O O . GLU A 1 104 ? -15.049 -0.865 -1.667 1.00 93.12 104 GLU A O 1
ATOM 767 N N . LEU A 1 105 ? -13.275 -2.203 -2.020 1.00 94.69 105 LEU A N 1
ATOM 768 C CA . LEU A 1 105 ? -12.292 -1.199 -1.618 1.00 94.69 105 LEU A CA 1
ATOM 769 C C . LEU A 1 105 ? -12.011 -0.231 -2.772 1.00 94.69 105 LEU A C 1
ATOM 771 O O . LEU A 1 105 ? -11.939 -0.677 -3.918 1.00 94.69 105 LEU A O 1
ATOM 775 N N . PRO A 1 106 ? -11.775 1.064 -2.501 1.00 97.38 106 PRO A N 1
ATOM 776 C CA . PRO A 1 106 ? -11.292 1.996 -3.509 1.00 97.38 106 PRO A CA 1
ATOM 777 C C . PRO A 1 106 ? -9.982 1.512 -4.137 1.00 97.38 106 PRO A C 1
ATOM 779 O O . PRO A 1 106 ? -9.035 1.175 -3.425 1.00 97.38 106 PRO A O 1
ATOM 782 N N . LEU A 1 107 ? -9.925 1.520 -5.467 1.00 97.19 107 LEU A N 1
ATOM 783 C CA . LEU A 1 107 ? -8.707 1.300 -6.241 1.00 97.19 107 LEU A CA 1
ATOM 784 C C . LEU A 1 107 ? -8.178 2.667 -6.685 1.00 97.19 107 LEU A C 1
ATOM 786 O O . LEU A 1 107 ? -8.856 3.394 -7.411 1.00 97.19 107 LEU A O 1
ATOM 790 N N . VAL A 1 108 ? -6.991 3.033 -6.208 1.00 98.12 108 VAL A N 1
ATOM 791 C CA . VAL A 1 108 ? -6.392 4.363 -6.388 1.00 98.12 108 VAL A CA 1
ATOM 792 C C . VAL A 1 108 ? -4.969 4.244 -6.921 1.00 98.12 108 VAL A C 1
ATOM 794 O O . VAL A 1 108 ? -4.281 3.255 -6.664 1.00 98.12 108 VAL A O 1
ATOM 797 N N . SER A 1 109 ? -4.504 5.255 -7.651 1.00 97.88 109 SER A N 1
ATOM 798 C CA . SER A 1 109 ? -3.118 5.272 -8.107 1.00 97.88 109 SER A CA 1
ATOM 799 C C . SER A 1 109 ? -2.180 5.875 -7.068 1.00 97.88 109 SER A C 1
ATOM 801 O O . SER A 1 109 ? -2.557 6.725 -6.255 1.00 97.88 109 SER A O 1
ATOM 803 N N . ASP A 1 110 ? -0.916 5.472 -7.123 1.00 97.75 110 ASP A N 1
ATOM 804 C CA . ASP A 1 110 ? 0.157 6.016 -6.296 1.00 97.75 110 ASP A CA 1
ATOM 805 C C . ASP A 1 110 ? 0.319 7.539 -6.456 1.00 97.75 110 ASP A C 1
ATOM 807 O O . ASP A 1 110 ? 0.745 8.213 -5.517 1.00 97.75 110 ASP A O 1
ATOM 811 N N . ARG A 1 111 ? -0.063 8.102 -7.611 1.00 96.56 111 ARG A N 1
ATOM 812 C CA . ARG A 1 111 ? -0.068 9.550 -7.882 1.00 96.56 111 ARG A CA 1
ATOM 813 C C . ARG A 1 111 ? -1.145 10.300 -7.109 1.00 96.56 111 ARG A C 1
ATOM 815 O O . ARG A 1 111 ? -0.909 11.435 -6.723 1.00 96.56 111 ARG A O 1
ATOM 822 N N . VAL A 1 112 ? -2.293 9.675 -6.857 1.00 97.31 112 VAL A N 1
ATOM 823 C CA . VAL A 1 112 ? -3.357 10.255 -6.019 1.00 97.31 112 VAL A CA 1
ATOM 824 C C . VAL A 1 112 ? -2.980 10.186 -4.537 1.00 97.31 112 VAL A C 1
ATOM 826 O O . VAL A 1 112 ? -3.276 11.096 -3.763 1.00 97.31 112 VAL A O 1
ATOM 829 N N . VAL A 1 113 ? -2.316 9.102 -4.133 1.00 97.69 113 VAL A N 1
ATOM 830 C CA . VAL A 1 113 ? -1.950 8.856 -2.731 1.00 97.69 113 VAL A CA 1
ATOM 831 C C . VAL A 1 113 ? -0.763 9.712 -2.281 1.00 97.69 113 VAL A C 1
ATOM 833 O O . VAL A 1 113 ? -0.666 10.058 -1.102 1.00 97.69 113 VAL A O 1
ATOM 836 N N . THR A 1 114 ? 0.136 10.075 -3.197 1.00 96.94 114 THR A N 1
ATOM 837 C CA . THR A 1 114 ? 1.373 10.801 -2.878 1.00 96.94 114 THR A CA 1
ATOM 838 C C . THR A 1 114 ? 1.391 12.227 -3.419 1.00 96.94 114 THR A C 1
ATOM 840 O O . THR A 1 114 ? 0.828 12.530 -4.463 1.00 96.94 114 THR A O 1
ATOM 843 N N . SER A 1 115 ? 2.078 13.117 -2.705 1.00 93.06 115 SER A N 1
ATOM 844 C CA . SER A 1 115 ? 2.381 14.471 -3.171 1.00 93.06 115 SER A CA 1
ATOM 845 C C . SER A 1 115 ? 3.356 14.426 -4.347 1.00 93.06 115 SER A C 1
ATOM 847 O O . SER A 1 115 ? 4.343 13.691 -4.324 1.00 93.06 115 SER A O 1
ATOM 849 N N . GLU A 1 116 ? 3.119 15.255 -5.360 1.00 87.50 116 GLU A N 1
ATOM 850 C CA . GLU A 1 116 ? 4.000 15.338 -6.525 1.00 87.50 116 GLU A CA 1
ATOM 851 C C . GLU A 1 116 ? 5.369 15.960 -6.205 1.00 87.50 116 GLU A C 1
ATOM 853 O O . GLU A 1 116 ? 6.372 15.572 -6.801 1.00 87.50 116 GLU A O 1
ATOM 858 N N . GLU A 1 117 ? 5.420 16.859 -5.220 1.00 88.69 117 GLU A N 1
ATOM 859 C CA . GLU A 1 117 ? 6.632 17.579 -4.815 1.00 88.69 117 GLU A CA 1
ATOM 860 C C . GLU A 1 117 ? 7.547 16.733 -3.926 1.00 88.69 117 GLU A C 1
ATOM 862 O O . GLU A 1 117 ? 8.765 16.741 -4.089 1.00 88.69 117 GLU A O 1
ATOM 867 N N . THR A 1 118 ? 6.965 16.005 -2.968 1.00 87.19 118 THR A N 1
ATOM 868 C CA . THR A 1 118 ? 7.733 15.299 -1.922 1.00 87.19 118 THR A CA 1
ATOM 869 C C . THR A 1 118 ? 7.751 13.787 -2.089 1.00 87.19 118 THR A C 1
ATOM 871 O O . THR A 1 118 ? 8.558 13.111 -1.455 1.00 87.19 118 THR A O 1
ATOM 874 N N . TRP A 1 119 ? 6.834 13.247 -2.896 1.00 85.56 119 TRP A N 1
ATOM 875 C CA . TRP A 1 119 ? 6.574 11.811 -3.066 1.00 85.56 119 TRP A CA 1
ATOM 876 C C . TRP A 1 119 ? 6.228 11.089 -1.756 1.00 85.56 119 TRP A C 1
ATOM 878 O O . TRP A 1 119 ? 6.250 9.862 -1.687 1.00 85.56 119 TRP A O 1
ATOM 888 N N . LEU A 1 120 ? 5.864 11.847 -0.719 1.00 91.12 120 LEU A N 1
ATOM 889 C CA . LEU A 1 120 ? 5.313 11.340 0.531 1.00 91.12 120 LEU A CA 1
ATOM 890 C C . LEU A 1 120 ? 3.789 11.245 0.440 1.00 91.12 120 LEU A C 1
ATOM 892 O O . LEU A 1 120 ? 3.163 11.893 -0.399 1.00 91.12 120 LEU A O 1
ATOM 896 N N . LEU A 1 121 ? 3.186 10.449 1.326 1.00 94.88 121 LEU A N 1
ATOM 897 C CA . LEU A 1 121 ? 1.732 10.311 1.403 1.00 94.88 121 LEU A CA 1
ATOM 898 C C . LEU A 1 121 ? 1.070 11.654 1.720 1.00 94.88 121 LEU A C 1
ATOM 900 O O . LEU A 1 121 ? 1.510 12.376 2.623 1.00 94.88 121 LEU A O 1
ATOM 904 N N . SER A 1 122 ? -0.018 11.944 1.011 1.00 94.25 122 SER A N 1
ATOM 905 C CA . SER A 1 122 ? -0.893 13.062 1.344 1.00 94.25 122 SER A CA 1
ATOM 906 C C . SER A 1 122 ? -1.618 12.806 2.667 1.00 94.25 122 SER A C 1
ATOM 908 O O . SER A 1 122 ? -1.781 11.662 3.107 1.00 94.25 122 SER A O 1
ATOM 910 N N . ASP A 1 123 ? -2.065 13.879 3.321 1.00 90.88 123 ASP A N 1
ATOM 911 C CA . ASP A 1 123 ? -2.686 13.782 4.646 1.00 90.88 123 ASP A CA 1
ATOM 912 C C . ASP A 1 123 ? -3.948 12.902 4.642 1.00 90.88 123 ASP A C 1
ATOM 914 O O . ASP A 1 123 ? -4.192 12.184 5.609 1.00 90.88 123 ASP A O 1
ATOM 918 N N . ALA A 1 124 ? -4.688 12.868 3.527 1.00 91.19 124 ALA A N 1
ATOM 919 C CA . ALA A 1 124 ? -5.881 12.033 3.363 1.00 91.19 124 ALA A CA 1
ATOM 920 C C . ALA A 1 124 ? -5.596 10.522 3.465 1.00 91.19 124 ALA A C 1
ATOM 922 O O . ALA A 1 124 ? -6.460 9.757 3.889 1.00 91.19 124 ALA A O 1
ATOM 923 N N . TYR A 1 125 ? -4.389 10.080 3.098 1.00 95.44 125 TYR A N 1
ATOM 924 C CA . TYR A 1 125 ? -4.017 8.662 3.118 1.00 95.44 125 TYR A CA 1
ATOM 925 C C . TYR A 1 125 ? -3.066 8.297 4.255 1.00 95.44 125 TYR A C 1
ATOM 927 O O . TYR A 1 125 ? -2.802 7.117 4.467 1.00 95.44 125 TYR A O 1
ATOM 935 N N . ARG A 1 126 ? -2.572 9.271 5.030 1.00 93.44 126 ARG A N 1
ATOM 936 C CA . ARG A 1 126 ? -1.675 8.991 6.162 1.00 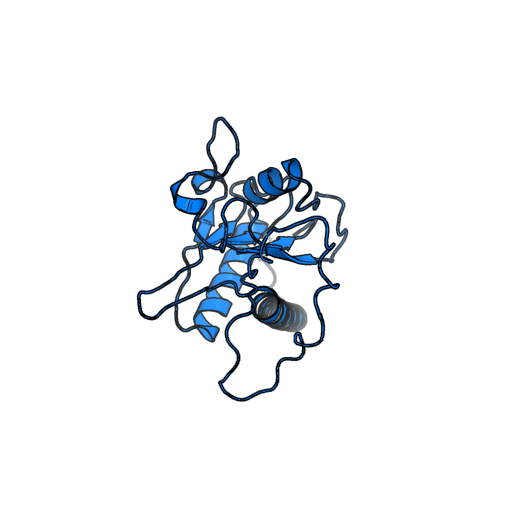93.44 126 ARG A CA 1
ATOM 937 C C . ARG A 1 126 ? -2.360 8.174 7.261 1.00 93.44 126 ARG A C 1
ATOM 939 O O . ARG A 1 126 ? -1.699 7.364 7.902 1.00 93.44 126 ARG A O 1
ATOM 946 N N . SER A 1 127 ? -3.665 8.375 7.443 1.00 93.44 127 SER A N 1
ATOM 947 C CA . SER A 1 127 ? -4.479 7.673 8.442 1.00 93.44 127 SER A CA 1
ATOM 948 C C . SER A 1 127 ? -5.320 6.529 7.860 1.00 93.44 127 SER A C 1
ATOM 950 O O . SER A 1 127 ? -6.220 6.029 8.529 1.00 93.44 127 SER A O 1
ATOM 952 N N . THR A 1 128 ? -5.053 6.133 6.613 1.00 95.44 128 THR A N 1
ATOM 953 C CA . THR A 1 128 ? -5.840 5.136 5.881 1.00 95.44 128 THR A CA 1
ATOM 954 C C . THR A 1 128 ? -4.999 3.876 5.685 1.00 95.44 128 THR A C 1
ATOM 956 O O . THR A 1 128 ? -3.918 3.9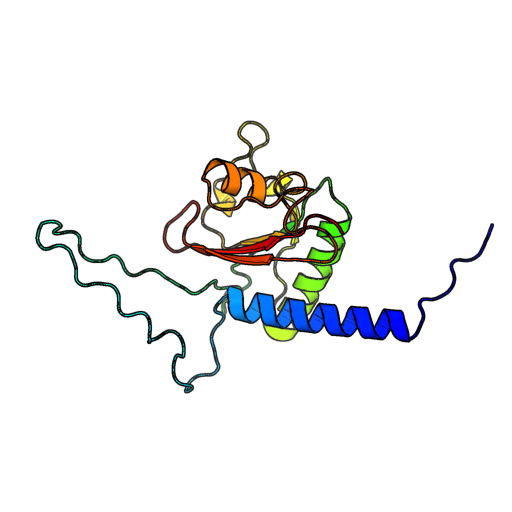70 5.106 1.00 95.44 128 THR A O 1
ATOM 959 N N . PRO A 1 129 ? -5.452 2.694 6.136 1.00 96.50 129 PRO A N 1
ATOM 960 C CA . PRO A 1 129 ? -4.823 1.424 5.788 1.00 96.50 129 PRO A CA 1
ATOM 961 C C . PRO A 1 129 ? -4.715 1.226 4.270 1.00 96.50 129 PRO A C 1
ATOM 963 O O . PRO A 1 129 ? -5.671 1.474 3.534 1.00 96.50 129 PRO A O 1
ATOM 966 N N . LEU A 1 130 ? -3.566 0.753 3.786 1.00 97.38 130 LEU A N 1
ATOM 967 C CA . LEU A 1 130 ? -3.320 0.579 2.350 1.00 97.38 130 LEU A CA 1
ATOM 968 C C . LEU A 1 130 ? -2.931 -0.860 2.016 1.00 97.38 130 LEU A C 1
ATOM 970 O O . LEU A 1 130 ? -2.126 -1.470 2.718 1.00 97.38 130 LEU A O 1
ATOM 974 N N . ILE A 1 131 ? -3.443 -1.370 0.896 1.00 96.88 131 ILE A N 1
ATOM 975 C CA . ILE A 1 131 ? -2.892 -2.535 0.199 1.00 96.88 131 ILE A CA 1
ATOM 976 C C . ILE A 1 131 ? -2.091 -2.005 -0.988 1.00 96.88 131 ILE A C 1
ATOM 978 O O . ILE A 1 131 ? -2.665 -1.413 -1.894 1.00 96.88 131 ILE A O 1
ATOM 982 N N . VAL A 1 132 ? -0.774 -2.178 -0.992 1.00 97.19 132 VAL A N 1
ATOM 983 C CA . VAL A 1 132 ? 0.127 -1.524 -1.950 1.00 97.19 132 VAL A CA 1
ATOM 984 C C . VAL A 1 132 ? 0.784 -2.566 -2.844 1.00 97.19 132 VAL A C 1
ATOM 986 O O . VAL A 1 132 ? 1.440 -3.475 -2.339 1.00 97.19 132 VAL A O 1
ATOM 989 N N . LEU A 1 133 ? 0.632 -2.427 -4.162 1.00 95.25 133 LEU A N 1
ATOM 990 C CA . LEU A 1 133 ? 1.178 -3.362 -5.146 1.00 95.25 133 LEU A CA 1
ATOM 991 C C . LEU A 1 133 ? 2.373 -2.764 -5.891 1.00 95.25 133 LEU A C 1
ATOM 993 O O . LEU A 1 133 ? 2.357 -1.581 -6.244 1.00 95.25 133 LEU A O 1
ATOM 997 N N . GLY A 1 134 ? 3.372 -3.592 -6.194 1.00 94.19 134 GLY A N 1
ATOM 998 C CA . GLY A 1 134 ? 4.458 -3.232 -7.106 1.00 94.19 134 GLY A CA 1
ATOM 999 C C . GLY A 1 134 ? 5.851 -3.396 -6.512 1.00 94.19 134 GLY A C 1
ATOM 1000 O O . GLY A 1 134 ? 6.151 -4.352 -5.808 1.00 94.19 134 GLY A O 1
ATOM 1001 N N . ASN A 1 135 ? 6.716 -2.431 -6.798 1.00 94.19 135 ASN A N 1
ATOM 1002 C CA . ASN A 1 135 ? 8.026 -2.264 -6.172 1.00 94.19 135 ASN A CA 1
ATOM 1003 C C . ASN A 1 135 ? 8.358 -0.761 -6.073 1.00 94.19 135 ASN A C 1
ATOM 1005 O O . ASN A 1 135 ? 7.588 0.082 -6.542 1.00 94.19 135 ASN A O 1
ATOM 1009 N N . CYS A 1 136 ? 9.511 -0.400 -5.501 1.00 93.62 136 CYS A N 1
ATOM 1010 C CA . CYS A 1 136 ? 9.909 1.004 -5.315 1.00 93.62 136 CYS A CA 1
ATOM 1011 C C . CYS A 1 136 ? 10.130 1.799 -6.616 1.00 93.62 136 CYS A C 1
ATOM 1013 O O . CYS A 1 136 ? 10.268 3.021 -6.552 1.00 93.62 136 CYS A O 1
ATOM 1015 N N . ARG A 1 137 ? 10.215 1.142 -7.780 1.00 92.44 137 ARG A N 1
ATOM 1016 C CA . ARG A 1 137 ? 10.256 1.813 -9.090 1.00 92.44 137 ARG A CA 1
ATOM 1017 C C . ARG A 1 137 ? 8.847 2.105 -9.603 1.00 92.44 137 ARG A C 1
ATOM 1019 O O . ARG A 1 137 ? 8.622 3.165 -10.180 1.00 92.44 137 ARG A O 1
ATOM 1026 N N . ASP A 1 138 ? 7.934 1.169 -9.383 1.00 92.62 138 ASP A N 1
ATOM 1027 C CA . ASP A 1 138 ? 6.613 1.166 -10.008 1.00 92.62 138 ASP A CA 1
ATOM 1028 C C . ASP A 1 138 ? 5.565 1.928 -9.185 1.00 92.62 138 ASP A C 1
ATOM 1030 O O . ASP A 1 138 ? 4.624 2.475 -9.755 1.00 92.62 138 ASP A O 1
ATOM 1034 N N . ASN A 1 139 ? 5.733 2.006 -7.859 1.00 95.81 139 ASN A N 1
ATOM 1035 C CA . ASN A 1 139 ? 4.758 2.603 -6.945 1.00 95.81 139 ASN A CA 1
ATOM 1036 C C . ASN A 1 139 ? 5.424 3.574 -5.949 1.00 95.81 139 ASN A C 1
ATOM 1038 O O . ASN A 1 139 ? 6.247 3.170 -5.120 1.00 95.81 139 ASN A O 1
ATOM 1042 N N . ARG A 1 140 ? 5.041 4.860 -5.986 1.00 96.44 140 ARG A N 1
ATOM 1043 C CA . ARG A 1 140 ? 5.563 5.911 -5.087 1.00 96.44 140 ARG A CA 1
ATOM 1044 C C . ARG A 1 140 ? 5.313 5.632 -3.605 1.00 96.44 140 ARG A C 1
ATOM 1046 O O . ARG A 1 140 ? 6.111 6.067 -2.779 1.00 96.44 140 ARG A O 1
ATOM 1053 N N . VAL A 1 141 ? 4.268 4.887 -3.241 1.00 97.12 141 VAL A N 1
ATOM 1054 C CA . VAL A 1 141 ? 4.039 4.506 -1.837 1.00 97.12 141 VAL A CA 1
ATOM 1055 C C . VAL A 1 141 ? 5.125 3.540 -1.361 1.00 97.12 141 VAL A C 1
ATOM 1057 O O . VAL A 1 141 ? 5.691 3.747 -0.289 1.00 97.12 141 VAL A O 1
ATOM 1060 N N . LEU A 1 142 ? 5.495 2.544 -2.176 1.00 95.62 142 LEU A N 1
ATOM 1061 C CA . LEU A 1 142 ? 6.621 1.650 -1.866 1.00 95.62 142 LEU A CA 1
ATOM 1062 C C . LEU A 1 142 ? 7.946 2.418 -1.841 1.00 95.62 142 LEU A C 1
ATOM 1064 O O . LEU A 1 142 ? 8.768 2.181 -0.959 1.00 95.62 142 LEU A O 1
ATOM 1068 N N . HIS A 1 143 ? 8.122 3.402 -2.727 1.00 94.56 143 HIS A N 1
ATOM 1069 C CA . HIS A 1 143 ? 9.270 4.307 -2.664 1.00 94.56 143 HIS A CA 1
ATOM 1070 C C . HIS A 1 143 ? 9.339 5.064 -1.323 1.00 94.56 143 HIS A C 1
ATOM 1072 O O . HIS A 1 143 ? 10.391 5.085 -0.685 1.00 94.56 143 HIS A O 1
ATOM 1078 N N . ALA A 1 144 ? 8.224 5.631 -0.849 1.00 95.19 144 ALA A N 1
ATOM 1079 C CA . ALA A 1 144 ? 8.148 6.347 0.428 1.00 95.19 144 ALA A CA 1
ATOM 1080 C C . ALA A 1 144 ? 8.389 5.443 1.654 1.00 95.19 144 ALA A C 1
ATOM 1082 O O . ALA A 1 144 ? 8.899 5.906 2.677 1.00 95.19 144 ALA A O 1
ATOM 1083 N N . LEU A 1 145 ? 8.040 4.156 1.563 1.00 95.50 145 LEU A N 1
ATOM 1084 C CA . LEU A 1 145 ? 8.424 3.150 2.558 1.00 95.50 145 LEU A CA 1
ATOM 1085 C C . LEU A 1 145 ? 9.924 2.838 2.488 1.00 95.50 145 LEU A C 1
ATOM 1087 O O . LEU A 1 145 ? 10.574 2.691 3.525 1.00 95.50 145 LEU A O 1
ATOM 1091 N N . GLY A 1 146 ? 10.492 2.778 1.283 1.00 92.88 146 GLY A N 1
ATOM 1092 C CA . GLY A 1 146 ? 11.916 2.534 1.068 1.00 92.88 146 GLY A CA 1
ATOM 1093 C C . GLY A 1 146 ? 12.824 3.638 1.588 1.00 92.88 146 GLY A C 1
ATOM 1094 O O . GLY A 1 146 ? 13.852 3.335 2.190 1.00 92.88 146 GLY A O 1
ATOM 1095 N N . THR A 1 147 ? 12.421 4.907 1.491 1.00 92.12 147 THR A N 1
ATOM 1096 C CA . THR A 1 147 ? 13.175 6.019 2.106 1.00 92.12 147 THR A CA 1
ATOM 1097 C C . THR A 1 147 ? 13.208 5.951 3.638 1.00 92.12 147 THR A C 1
ATOM 1099 O O . THR A 1 147 ? 14.070 6.570 4.260 1.00 92.12 147 THR A O 1
ATOM 1102 N N . ARG A 1 148 ? 12.313 5.163 4.252 1.00 91.62 148 ARG A N 1
ATOM 1103 C CA . ARG A 1 148 ? 12.277 4.852 5.692 1.00 91.62 148 ARG A CA 1
ATOM 1104 C C . ARG A 1 148 ? 12.873 3.481 6.043 1.00 91.62 148 ARG A C 1
ATOM 1106 O O . ARG A 1 148 ? 12.775 3.071 7.195 1.00 91.62 148 ARG A O 1
ATOM 1113 N N . TYR A 1 149 ? 13.469 2.767 5.085 1.00 92.44 149 TYR A N 1
ATOM 1114 C CA . TYR A 1 149 ? 13.977 1.395 5.252 1.00 92.44 149 TYR A CA 1
ATOM 1115 C C . TYR A 1 149 ? 12.906 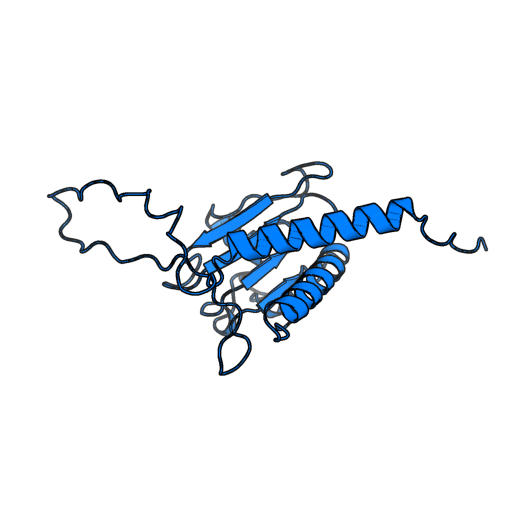0.361 5.660 1.00 92.44 149 TYR A C 1
ATOM 1117 O O . TYR A 1 149 ? 13.228 -0.671 6.246 1.00 92.44 149 TYR A O 1
ATOM 1125 N N . LEU A 1 150 ? 11.631 0.615 5.340 1.00 92.38 150 LEU A N 1
ATOM 1126 C CA . LEU A 1 150 ? 10.508 -0.267 5.693 1.00 92.38 150 LEU A CA 1
ATOM 1127 C C . LEU A 1 150 ? 10.182 -1.297 4.595 1.00 92.38 150 LEU A C 1
ATOM 1129 O O . LEU A 1 150 ? 9.659 -2.373 4.885 1.00 92.38 150 LEU A O 1
ATOM 1133 N N . ALA A 1 151 ? 10.515 -0.994 3.339 1.00 88.69 151 ALA A N 1
ATOM 1134 C CA . ALA A 1 151 ? 10.376 -1.890 2.191 1.00 88.69 151 ALA A CA 1
ATOM 1135 C C . ALA A 1 151 ? 11.534 -1.662 1.207 1.00 88.69 151 ALA A C 1
ATOM 1137 O O . ALA A 1 151 ? 12.025 -0.548 1.087 1.00 88.69 151 ALA A O 1
ATOM 1138 N N . CYS A 1 152 ? 11.984 -2.700 0.501 1.00 82.38 152 CYS A N 1
ATOM 1139 C CA . CYS A 1 152 ? 13.152 -2.606 -0.391 1.00 82.38 152 CYS A CA 1
ATOM 1140 C C . CYS A 1 152 ? 12.982 -3.388 -1.704 1.00 82.38 152 CYS A C 1
ATOM 1142 O O . CYS A 1 152 ? 13.978 -3.766 -2.326 1.00 82.38 152 CYS A O 1
ATOM 1144 N N . SER A 1 153 ? 11.748 -3.646 -2.148 1.00 89.44 153 SER A N 1
ATOM 1145 C CA . SER A 1 153 ? 11.540 -4.242 -3.470 1.00 89.44 153 SER A CA 1
ATOM 1146 C C . SER A 1 153 ? 11.932 -3.311 -4.600 1.00 89.44 153 SER A C 1
ATOM 1148 O O . SER A 1 153 ? 11.734 -2.099 -4.563 1.00 89.44 153 SER A O 1
ATOM 1150 N N . ASN A 1 154 ? 12.504 -3.896 -5.644 1.00 90.56 154 ASN A N 1
ATOM 1151 C CA . ASN A 1 154 ? 12.929 -3.188 -6.841 1.00 90.56 154 ASN A CA 1
ATOM 1152 C C . ASN A 1 154 ? 12.827 -4.133 -8.046 1.00 90.56 154 ASN A C 1
ATOM 1154 O O . ASN A 1 154 ? 12.387 -5.267 -7.927 1.00 90.56 154 ASN A O 1
ATOM 1158 N N . HIS A 1 155 ? 13.274 -3.687 -9.213 1.00 89.31 155 HIS A N 1
ATOM 1159 C CA . HIS A 1 155 ? 13.207 -4.482 -10.443 1.00 89.31 155 HIS A CA 1
ATOM 1160 C C . HIS A 1 155 ? 14.057 -5.777 -10.441 1.00 89.31 155 HIS A C 1
ATOM 1162 O O . HIS A 1 155 ? 13.976 -6.548 -11.391 1.00 89.31 155 HIS A O 1
ATOM 1168 N N . LEU A 1 156 ? 14.887 -6.023 -9.418 1.00 90.75 156 LEU A N 1
ATOM 1169 C CA . LEU A 1 156 ? 15.710 -7.234 -9.273 1.00 90.75 156 LEU A CA 1
ATOM 1170 C C . LEU A 1 156 ? 15.265 -8.137 -8.118 1.00 90.75 156 LEU A C 1
ATOM 1172 O O . LEU A 1 156 ? 15.517 -9.339 -8.156 1.00 90.75 156 LEU A O 1
ATOM 1176 N N . TRP A 1 157 ? 14.640 -7.575 -7.084 1.00 88.88 157 TRP A N 1
ATOM 1177 C CA . TRP A 1 157 ? 14.202 -8.297 -5.892 1.00 88.88 157 TRP A CA 1
ATOM 1178 C C . TRP A 1 157 ? 12.680 -8.184 -5.726 1.00 88.88 157 TRP A C 1
ATOM 1180 O O . TRP A 1 157 ? 12.160 -7.072 -5.825 1.00 88.88 157 TRP A O 1
ATOM 1190 N N . PRO A 1 158 ? 11.953 -9.274 -5.415 1.00 87.38 158 PRO A N 1
ATOM 1191 C CA . PRO A 1 158 ? 12.440 -10.599 -4.996 1.00 87.38 158 PRO A CA 1
ATOM 1192 C C . PRO A 1 158 ? 13.010 -11.469 -6.131 1.00 87.38 158 PRO A C 1
ATOM 1194 O O . PRO A 1 158 ? 13.684 -12.465 -5.859 1.00 87.38 158 PRO A O 1
ATOM 1197 N N . GLY A 1 159 ? 12.832 -11.061 -7.388 1.00 87.44 159 GLY A N 1
ATOM 1198 C CA . GLY A 1 159 ? 13.487 -11.618 -8.572 1.00 87.44 159 GLY A CA 1
ATOM 1199 C C . GLY A 1 159 ? 12.717 -12.773 -9.208 1.00 87.44 159 GLY A C 1
ATOM 1200 O O . GLY A 1 159 ? 12.271 -13.674 -8.498 1.00 87.44 159 GLY A O 1
ATOM 1201 N N . GLY A 1 160 ? 12.644 -12.778 -10.543 1.00 85.81 160 GLY A N 1
ATOM 1202 C CA . GLY A 1 160 ? 11.899 -13.775 -11.321 1.00 85.81 160 GLY A CA 1
ATOM 1203 C C . GLY A 1 160 ? 10.414 -13.797 -10.954 1.00 85.81 160 GLY A C 1
ATOM 1204 O O . GLY A 1 160 ? 9.870 -12.781 -10.532 1.00 85.81 160 GLY A O 1
ATOM 1205 N N . ASP A 1 161 ? 9.802 -14.977 -11.018 1.00 82.81 161 ASP A N 1
ATOM 1206 C CA . ASP A 1 161 ? 8.370 -15.202 -10.746 1.00 82.81 161 ASP A CA 1
ATOM 1207 C C . ASP A 1 161 ? 8.043 -15.247 -9.239 1.00 82.81 161 ASP A C 1
ATOM 1209 O O . ASP A 1 161 ? 7.202 -16.019 -8.772 1.00 82.81 161 ASP A O 1
ATOM 1213 N N . ARG A 1 162 ? 8.777 -14.476 -8.433 1.00 88.44 162 ARG A N 1
ATOM 1214 C CA . ARG A 1 162 ? 8.629 -14.444 -6.976 1.00 88.44 162 ARG A CA 1
ATOM 1215 C C . ARG A 1 162 ? 7.924 -13.173 -6.549 1.00 88.44 162 ARG A C 1
ATOM 1217 O O . ARG A 1 162 ? 8.059 -12.119 -7.162 1.00 88.44 162 ARG A O 1
ATOM 1224 N N . TYR A 1 163 ? 7.246 -13.279 -5.419 1.00 90.06 163 TYR A N 1
ATOM 1225 C CA . TYR A 1 163 ? 6.616 -12.159 -4.747 1.00 90.06 163 TYR A CA 1
ATOM 1226 C C . TYR 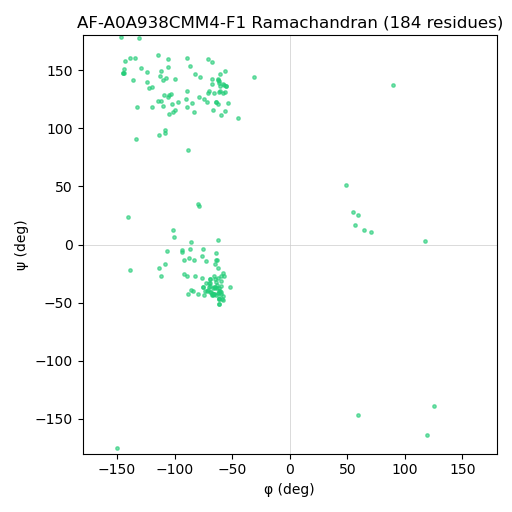A 1 163 ? 6.926 -12.212 -3.252 1.00 90.06 163 TYR A C 1
ATOM 1228 O O . TYR A 1 163 ? 7.291 -13.259 -2.708 1.00 90.06 163 TYR A O 1
ATOM 1236 N N . LEU A 1 164 ? 6.772 -11.074 -2.585 1.00 90.38 164 LEU A N 1
ATOM 1237 C CA . LEU A 1 164 ? 6.701 -11.003 -1.137 1.00 90.38 164 LEU A CA 1
ATOM 1238 C C . LEU A 1 164 ? 5.387 -10.353 -0.731 1.00 90.38 164 LEU A C 1
ATOM 1240 O O . LEU A 1 164 ? 5.016 -9.303 -1.245 1.00 90.38 164 LEU A O 1
ATOM 1244 N N . VAL A 1 165 ? 4.733 -10.950 0.258 1.00 91.19 165 VAL A N 1
ATOM 1245 C CA . VAL A 1 165 ? 3.648 -10.303 0.986 1.00 91.19 165 VAL A CA 1
ATOM 1246 C C . VAL A 1 165 ? 4.136 -9.976 2.385 1.00 91.19 165 VAL A C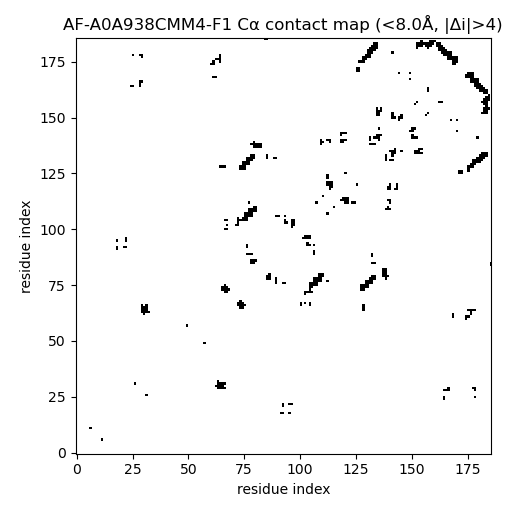 1
ATOM 1248 O O . VAL A 1 165 ? 4.672 -10.849 3.071 1.00 91.19 165 VAL A O 1
ATOM 1251 N N . ARG A 1 166 ? 3.971 -8.723 2.809 1.00 91.25 166 ARG A N 1
ATOM 1252 C CA . ARG A 1 166 ? 4.306 -8.306 4.174 1.00 91.25 166 ARG A CA 1
ATOM 1253 C C . ARG A 1 166 ? 3.326 -7.282 4.715 1.00 91.25 166 ARG A C 1
ATOM 1255 O O . ARG A 1 166 ? 2.722 -6.529 3.956 1.00 91.25 166 ARG A O 1
ATOM 1262 N N . THR A 1 167 ? 3.273 -7.197 6.034 1.00 93.19 167 THR A N 1
ATOM 1263 C CA . THR A 1 167 ? 2.577 -6.126 6.744 1.00 93.19 167 THR A CA 1
ATOM 1264 C C . THR A 1 167 ? 3.609 -5.164 7.300 1.00 93.19 167 THR A C 1
ATOM 1266 O O . THR A 1 167 ? 4.570 -5.582 7.946 1.00 93.19 167 THR A O 1
ATOM 1269 N N . VAL A 1 168 ? 3.431 -3.877 7.027 1.00 94.44 168 VAL A N 1
ATOM 1270 C CA . VAL A 1 168 ? 4.237 -2.802 7.600 1.00 94.44 168 VAL A CA 1
ATOM 1271 C C . VAL A 1 168 ? 3.382 -2.116 8.651 1.00 94.44 168 VAL A C 1
ATOM 1273 O O . VAL A 1 168 ? 2.374 -1.489 8.320 1.00 94.44 168 VAL A O 1
ATOM 1276 N N . PHE A 1 169 ? 3.777 -2.270 9.913 1.00 94.31 169 PHE A N 1
ATOM 1277 C CA . PHE A 1 169 ? 3.065 -1.675 11.034 1.00 94.31 169 PHE A CA 1
ATOM 1278 C C . PHE A 1 169 ? 3.413 -0.197 11.162 1.00 94.31 169 PHE A C 1
ATOM 1280 O O . PHE A 1 169 ? 4.591 0.157 11.222 1.00 94.31 169 PHE A O 1
ATOM 1287 N N . GLU A 1 170 ? 2.384 0.646 11.204 1.00 94.31 170 GLU A N 1
ATOM 1288 C CA . GLU A 1 170 ? 2.488 2.078 11.508 1.00 94.31 170 GLU A CA 1
ATOM 1289 C C . GLU A 1 170 ? 3.563 2.849 10.716 1.00 94.31 170 GLU A C 1
ATOM 1291 O O . GLU A 1 170 ? 4.370 3.575 11.304 1.00 94.31 170 GLU A O 1
ATOM 1296 N N . PRO A 1 171 ? 3.602 2.745 9.370 1.00 94.62 171 PRO A N 1
ATOM 1297 C CA . PRO A 1 171 ? 4.685 3.334 8.584 1.00 94.62 171 PRO A CA 1
ATOM 1298 C C . PRO A 1 171 ? 4.719 4.869 8.632 1.00 94.62 171 PRO A C 1
ATOM 1300 O O . PRO A 1 171 ? 5.780 5.475 8.451 1.00 94.62 171 PRO A O 1
ATOM 1303 N N . PHE A 1 172 ? 3.563 5.507 8.857 1.00 93.50 172 PHE A N 1
ATOM 1304 C CA . PHE A 1 172 ? 3.426 6.969 8.873 1.00 93.50 172 PHE A CA 1
ATOM 1305 C C . PHE A 1 172 ? 2.525 7.516 9.989 1.00 93.50 172 PHE A C 1
ATOM 1307 O O . PHE A 1 172 ? 2.653 8.692 10.331 1.00 93.50 172 PHE A O 1
ATOM 1314 N N . ALA A 1 173 ? 1.624 6.703 10.540 1.00 93.44 173 ALA A N 1
ATOM 1315 C CA . ALA A 1 173 ? 0.738 7.063 11.641 1.00 93.44 173 ALA A CA 1
ATOM 1316 C C . ALA A 1 173 ? 0.545 5.859 12.564 1.00 93.44 173 ALA A C 1
ATOM 1318 O O . ALA A 1 173 ? 0.544 4.716 12.107 1.00 93.44 173 ALA A O 1
ATOM 1319 N N . ALA A 1 174 ? 0.373 6.132 13.858 1.00 91.12 174 ALA A N 1
ATOM 1320 C CA . ALA A 1 174 ? 0.053 5.097 14.828 1.00 91.12 174 ALA A CA 1
ATOM 1321 C C . ALA A 1 174 ? -1.279 4.417 14.468 1.00 91.12 174 ALA A C 1
ATOM 1323 O O . ALA A 1 174 ? -2.185 5.078 13.961 1.00 91.12 174 ALA A O 1
ATOM 1324 N N . HIS A 1 175 ? -1.398 3.122 14.765 1.00 89.38 175 HIS A N 1
ATOM 1325 C CA . HIS A 1 175 ? -2.588 2.293 14.538 1.00 89.38 175 HIS A CA 1
ATOM 1326 C C . HIS A 1 175 ? -2.981 2.088 13.061 1.00 89.38 175 HIS A C 1
ATOM 1328 O O . HIS A 1 175 ? -4.066 1.595 12.768 1.00 89.38 175 HIS A O 1
ATOM 1334 N N . VAL A 1 176 ? -2.111 2.440 12.109 1.00 93.94 176 VAL A N 1
ATOM 1335 C CA . VAL A 1 176 ? -2.392 2.310 10.671 1.00 93.94 176 VAL A CA 1
ATOM 1336 C C . VAL A 1 176 ? -1.374 1.389 10.031 1.00 93.94 176 VAL A C 1
ATOM 1338 O O . VAL A 1 176 ? -0.190 1.693 10.001 1.00 93.94 176 VAL A O 1
ATOM 1341 N N . ASN A 1 177 ? -1.840 0.277 9.474 1.00 95.50 177 ASN A N 1
ATOM 1342 C CA . ASN A 1 177 ? -0.979 -0.750 8.897 1.00 95.50 177 ASN A CA 1
ATOM 1343 C C . ASN A 1 177 ? -1.150 -0.829 7.390 1.00 95.50 177 ASN A C 1
ATOM 1345 O O . ASN A 1 177 ? -2.256 -0.651 6.874 1.00 95.50 177 ASN A O 1
ATOM 1349 N N . PHE A 1 178 ? -0.058 -1.120 6.685 1.00 96.00 178 PHE A N 1
ATOM 1350 C CA . PHE A 1 178 ? -0.085 -1.365 5.245 1.00 96.00 178 PHE A CA 1
ATOM 1351 C C . PHE A 1 178 ? 0.197 -2.834 4.959 1.00 96.00 178 PHE A C 1
ATOM 1353 O O . PHE A 1 178 ? 1.078 -3.431 5.573 1.00 96.00 178 PHE A O 1
ATOM 1360 N N . VAL A 1 179 ? -0.496 -3.399 3.977 1.00 95.44 179 VAL A N 1
ATOM 1361 C CA . VAL A 1 179 ? -0.164 -4.695 3.381 1.00 95.44 179 VAL A CA 1
ATOM 1362 C C . VAL A 1 179 ? 0.526 -4.431 2.051 1.00 95.44 179 VAL A C 1
ATOM 1364 O O . VAL A 1 179 ? -0.040 -3.796 1.170 1.00 95.44 179 VAL A O 1
ATOM 1367 N N . CYS A 1 180 ? 1.757 -4.898 1.897 1.00 95.25 180 CYS A N 1
ATOM 1368 C CA . CYS A 1 180 ? 2.540 -4.721 0.679 1.00 95.25 180 CYS A CA 1
ATOM 1369 C C . CYS A 1 180 ? 2.600 -6.043 -0.090 1.00 95.25 180 CYS A C 1
ATOM 1371 O O . CYS A 1 180 ? 2.989 -7.067 0.474 1.00 95.25 180 CYS A O 1
ATOM 1373 N N . LEU A 1 181 ? 2.222 -5.997 -1.367 1.00 94.44 181 LEU A N 1
ATOM 1374 C CA . LEU A 1 181 ? 2.330 -7.074 -2.347 1.00 94.44 181 LEU A CA 1
ATOM 1375 C C . LEU A 1 181 ? 3.441 -6.698 -3.330 1.00 94.44 181 LEU A C 1
ATOM 1377 O O . LEU A 1 181 ? 3.244 -5.918 -4.265 1.00 94.44 181 LEU A O 1
ATOM 1381 N N . GLU A 1 182 ? 4.635 -7.206 -3.064 1.00 93.06 182 GLU A N 1
ATOM 1382 C CA . GLU A 1 182 ? 5.859 -6.786 -3.729 1.00 93.06 182 GLU A CA 1
ATOM 1383 C C . GLU A 1 182 ? 6.320 -7.797 -4.776 1.00 93.06 182 GLU A C 1
ATOM 1385 O O . GLU A 1 182 ? 6.491 -8.975 -4.464 1.00 93.06 182 GLU A O 1
ATOM 1390 N N . ALA A 1 183 ? 6.602 -7.329 -5.991 1.00 92.31 183 ALA A N 1
ATOM 1391 C CA . ALA A 1 183 ? 7.177 -8.141 -7.063 1.00 92.31 183 ALA A CA 1
ATOM 1392 C C . ALA A 1 183 ? 8.150 -7.319 -7.923 1.00 92.31 183 ALA A C 1
ATOM 1394 O O . ALA A 1 183 ? 7.994 -6.109 -8.101 1.00 92.31 183 ALA A O 1
ATOM 1395 N N . SER A 1 184 ? 9.183 -7.980 -8.447 1.00 88.50 184 SER A N 1
ATOM 1396 C CA . SER A 1 184 ? 10.208 -7.344 -9.290 1.00 88.50 184 SER A CA 1
ATOM 1397 C C . SER A 1 184 ? 9.784 -7.198 -10.747 1.00 88.50 184 SER A C 1
ATOM 1399 O O . SER A 1 184 ? 10.289 -6.328 -11.454 1.00 88.50 184 SER A O 1
ATOM 1401 N N . THR A 1 185 ? 8.898 -8.081 -11.192 1.00 83.81 185 THR A N 1
ATOM 1402 C CA . THR A 1 185 ? 8.401 -8.208 -12.562 1.00 83.81 185 THR A CA 1
ATOM 1403 C C . THR A 1 185 ? 6.894 -8.486 -12.525 1.00 83.81 185 THR A C 1
ATOM 1405 O O . THR A 1 185 ? 6.411 -8.890 -11.463 1.00 83.81 185 THR A O 1
ATOM 1408 N N . PRO A 1 186 ? 6.175 -8.246 -13.640 1.00 83.12 186 PRO A N 1
ATOM 1409 C CA . PRO A 1 186 ? 4.763 -8.602 -13.788 1.00 83.12 186 PRO A CA 1
ATOM 1410 C C . PRO A 1 186 ? 4.450 -10.062 -13.462 1.00 83.12 186 PRO A C 1
ATOM 1412 O O . PRO A 1 186 ? 5.343 -10.911 -13.692 1.00 83.12 186 PRO A O 1
#